Protein AF-A0A439MUK2-F1 (afdb_monomer)

Radius of gyration: 26.69 Å; Cα contacts (8 Å, |Δi|>4): 366; chains: 1; bounding box: 65×62×73 Å

Sequence (181 aa):
MNLRSLRARRSGVLLFSLCAFGLMTSASMPADSKFAVEPVVEKKLKELPSGPLYWRLENFPTLAQAQSAAGPTSLAAEVAGKVWLFTLGPKDGSTPGGAKVVEIGPLPPISASEYLLRVNRAGGAPGAKTPIHTHPGPEAFYVLAGKLGQRTPHGVTYAEVGTAMTGHGPNTPMEVFSAGT

Nearest PDB structures (foldseek):
  8awo-assembly1_B  TM=7.936E-01  e=8.357E-02  Thermotoga maritima
  9bwf-assembly1_A  TM=8.142E-01  e=1.489E-01  metagenome
  5j4f-assembly1_A  TM=7.744E-01  e=1.272E-01  Helicobacter pylori 26695
  8hjy-assembly1_B  TM=7.768E-01  e=1.272E-01  Thermotoga maritima MSB8
  4e2g-assembly2_D  TM=8.086E-01  e=3.451E-01  Sphaerobacter thermophilus DSM 20745

Secondary structure (DSSP, 8-state):
------------------------------TT---EEEEEEEEEES---SSS-EEEEEEESSHHHHHHH--TTEEEEEETTEEEEEEEESTT---TT-EEEEEE-PPPP---SSEEEEEEEEE-STT-BPPSB--SS--EEE-SSSEEEEEETTEEEEEETT-EEE--STT--BEEEE---

Structure (mmCIF, N/CA/C/O backbone):
data_AF-A0A439MUK2-F1
#
_entry.id   AF-A0A439MUK2-F1
#
loop_
_atom_site.group_PDB
_atom_site.id
_atom_site.type_symbol
_atom_site.label_atom_id
_atom_site.label_alt_id
_atom_site.label_comp_id
_atom_site.label_asym_id
_atom_site.label_entity_id
_atom_site.label_seq_id
_atom_site.pdbx_PDB_ins_code
_atom_site.Cartn_x
_atom_site.Cartn_y
_atom_site.Cartn_z
_atom_site.occupancy
_atom_site.B_iso_or_equiv
_atom_site.auth_seq_id
_atom_site.auth_comp_id
_atom_site.auth_asym_id
_atom_site.auth_atom_id
_atom_site.pdbx_PDB_model_num
ATOM 1 N N . MET A 1 1 ? 47.244 -44.956 -54.466 1.00 45.78 1 MET A N 1
ATOM 2 C CA . MET A 1 1 ? 46.321 -44.427 -53.442 1.00 45.78 1 MET A CA 1
ATOM 3 C C . MET A 1 1 ? 45.361 -43.472 -54.133 1.00 45.78 1 MET A C 1
ATOM 5 O O . MET A 1 1 ? 45.790 -42.390 -54.491 1.00 45.78 1 MET A O 1
ATOM 9 N N . ASN A 1 2 ? 44.133 -43.899 -54.442 1.00 37.66 2 ASN A N 1
ATOM 10 C CA . ASN A 1 2 ? 42.995 -42.989 -54.612 1.00 37.66 2 ASN A CA 1
ATOM 11 C C . ASN A 1 2 ? 41.680 -43.772 -54.620 1.00 37.66 2 ASN A C 1
ATOM 13 O O . ASN A 1 2 ? 41.564 -44.833 -55.233 1.00 37.66 2 ASN A O 1
ATOM 17 N N . LEU A 1 3 ? 40.756 -43.263 -53.812 1.00 44.22 3 LEU A N 1
ATOM 18 C CA . LEU A 1 3 ? 39.570 -43.927 -53.302 1.00 44.22 3 LEU A CA 1
ATOM 19 C C . LEU A 1 3 ? 38.451 -44.038 -54.344 1.00 44.22 3 LEU A C 1
ATOM 21 O O . LEU A 1 3 ? 38.251 -43.179 -55.198 1.00 44.22 3 LEU A O 1
ATOM 25 N N . ARG A 1 4 ? 37.686 -45.115 -54.171 1.00 44.66 4 ARG A N 1
ATOM 26 C CA . ARG A 1 4 ? 36.420 -45.457 -54.819 1.00 44.66 4 ARG A CA 1
ATOM 27 C C . ARG A 1 4 ? 35.453 -44.263 -54.862 1.00 44.66 4 ARG A C 1
ATOM 29 O O . ARG A 1 4 ? 35.120 -43.697 -53.826 1.00 44.66 4 ARG A O 1
ATOM 36 N N . SER A 1 5 ? 34.937 -43.957 -56.052 1.00 47.44 5 SER A N 1
ATOM 37 C CA . SER A 1 5 ? 33.770 -43.089 -56.242 1.00 47.44 5 SER A CA 1
ATOM 38 C C . SER A 1 5 ? 32.508 -43.838 -55.798 1.00 47.44 5 SER A C 1
ATOM 40 O O . SER A 1 5 ? 32.103 -44.822 -56.420 1.00 47.44 5 SER A O 1
ATOM 42 N N . LEU A 1 6 ? 31.907 -43.408 -54.685 1.00 55.06 6 LEU A N 1
ATOM 43 C CA . LEU A 1 6 ? 30.589 -43.865 -54.251 1.00 55.06 6 LEU A CA 1
ATOM 44 C C . LEU A 1 6 ? 29.506 -43.087 -55.012 1.00 55.06 6 LEU A C 1
ATOM 46 O O . LEU A 1 6 ? 29.412 -41.865 -54.911 1.00 55.06 6 LEU A O 1
ATOM 50 N N . ARG A 1 7 ? 28.636 -43.819 -55.719 1.00 52.00 7 ARG A N 1
ATOM 51 C CA . ARG A 1 7 ? 27.310 -43.346 -56.142 1.00 52.00 7 ARG A CA 1
ATOM 52 C C . ARG A 1 7 ? 26.524 -42.897 -54.906 1.00 52.00 7 ARG A C 1
ATOM 54 O O . ARG A 1 7 ? 26.0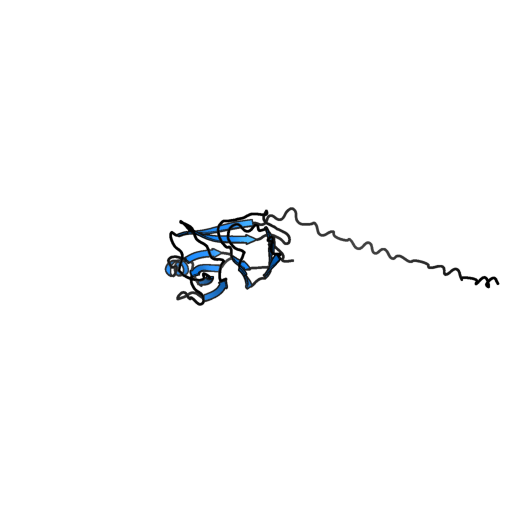71 -43.740 -54.134 1.00 52.00 7 ARG A O 1
ATOM 61 N N . ALA A 1 8 ? 26.290 -41.597 -54.759 1.00 50.09 8 ALA A N 1
ATOM 62 C CA . ALA A 1 8 ? 25.254 -41.092 -53.867 1.00 50.09 8 ALA A CA 1
ATOM 63 C C . ALA A 1 8 ? 23.928 -41.009 -54.640 1.00 50.09 8 ALA A C 1
ATOM 65 O O . ALA A 1 8 ? 23.812 -40.322 -55.657 1.00 50.09 8 ALA A O 1
ATOM 66 N N . ARG A 1 9 ? 22.943 -41.781 -54.171 1.00 53.91 9 ARG A N 1
ATOM 67 C CA . ARG A 1 9 ? 21.552 -41.778 -54.633 1.00 53.91 9 ARG A CA 1
ATOM 68 C C . ARG A 1 9 ? 20.991 -40.354 -54.562 1.00 53.91 9 ARG A C 1
ATOM 70 O O . ARG A 1 9 ? 21.072 -39.715 -53.519 1.00 53.91 9 ARG A O 1
ATOM 77 N N . ARG A 1 10 ? 20.379 -39.882 -55.653 1.00 52.50 10 ARG A N 1
ATOM 78 C CA . ARG A 1 10 ? 19.512 -38.698 -55.630 1.00 52.50 10 ARG A CA 1
ATOM 79 C C . ARG A 1 10 ? 18.269 -39.042 -54.808 1.00 52.50 10 ARG A C 1
ATOM 81 O O . ARG A 1 10 ? 17.329 -39.627 -55.335 1.00 52.50 10 ARG A O 1
ATOM 88 N N . SER A 1 11 ? 18.285 -38.722 -53.521 1.00 52.59 11 SER A N 1
ATOM 89 C CA . SER A 1 11 ? 17.073 -38.708 -52.704 1.00 52.59 11 SER A CA 1
ATOM 90 C C . SER A 1 11 ? 16.297 -37.445 -53.060 1.00 52.59 11 SER A C 1
ATOM 92 O O . SER A 1 11 ? 16.588 -36.363 -52.559 1.00 52.59 11 SER A O 1
ATOM 94 N N . GLY A 1 12 ? 15.356 -37.574 -53.995 1.00 48.16 12 GLY A N 1
ATOM 95 C CA . GLY A 1 12 ? 14.341 -36.555 -54.224 1.00 48.16 12 GLY A CA 1
ATOM 96 C C . GLY A 1 12 ? 13.431 -36.489 -53.003 1.00 48.16 12 GLY A C 1
ATOM 97 O O . GLY A 1 12 ? 12.786 -37.478 -52.666 1.00 48.16 12 GLY A O 1
ATOM 98 N N . VAL A 1 13 ? 13.403 -35.342 -52.331 1.00 51.44 13 VAL A N 1
ATOM 99 C CA . VAL A 1 13 ? 12.417 -35.052 -51.288 1.00 51.44 13 VAL A CA 1
ATOM 100 C C . VAL A 1 13 ? 11.339 -34.184 -51.925 1.00 51.44 13 VAL A C 1
ATOM 102 O O . VAL A 1 13 ? 11.601 -33.050 -52.319 1.00 51.44 13 VAL A O 1
ATOM 105 N N . LEU A 1 14 ? 10.132 -34.736 -52.057 1.00 42.69 14 LEU A N 1
ATOM 106 C CA . LEU A 1 14 ? 8.924 -33.968 -52.344 1.00 42.69 14 LEU A CA 1
ATOM 107 C C . LEU A 1 14 ? 8.447 -33.345 -51.028 1.00 42.69 14 LEU A C 1
ATOM 109 O O . LEU A 1 14 ? 7.959 -34.044 -50.142 1.00 42.69 14 LEU A O 1
ATOM 113 N N . LEU A 1 15 ? 8.627 -32.032 -50.890 1.00 41.03 15 LEU A N 1
ATOM 114 C CA . LEU A 1 15 ? 8.044 -31.236 -49.813 1.00 41.03 15 LEU A CA 1
ATOM 115 C C . LEU A 1 15 ? 6.602 -30.884 -50.192 1.00 41.03 15 LEU A C 1
ATOM 117 O O . LEU A 1 15 ? 6.369 -30.016 -51.030 1.00 41.03 15 LEU A O 1
ATOM 121 N N . PHE A 1 16 ? 5.633 -31.541 -49.560 1.00 41.59 16 PHE A N 1
ATOM 122 C CA . PHE A 1 16 ? 4.244 -31.090 -49.569 1.00 41.59 16 PHE A CA 1
ATOM 123 C C . PHE A 1 16 ? 4.042 -30.152 -48.376 1.00 41.59 16 PHE A C 1
ATOM 125 O O . PHE A 1 16 ? 3.820 -30.595 -47.252 1.00 41.59 16 PHE A O 1
ATOM 132 N N . SER A 1 17 ? 4.170 -28.845 -48.614 1.00 48.41 17 SER A N 1
ATOM 133 C CA . SER A 1 17 ? 3.787 -27.826 -47.634 1.00 48.41 17 SER A CA 1
ATOM 134 C C . SER A 1 17 ? 2.280 -27.615 -47.714 1.00 48.41 17 SER A C 1
ATOM 136 O O . SER A 1 17 ? 1.786 -26.967 -48.636 1.00 48.41 17 SER A O 1
ATOM 138 N N . LEU A 1 18 ? 1.538 -28.159 -46.750 1.00 38.62 18 LEU A N 1
ATOM 139 C CA . LEU A 1 18 ? 0.157 -27.756 -46.519 1.00 38.62 18 LEU A CA 1
ATOM 140 C C . LEU A 1 18 ? 0.198 -26.422 -45.761 1.00 38.62 18 LEU A C 1
ATOM 142 O O . LEU A 1 18 ? 0.252 -26.390 -44.534 1.00 38.62 18 LEU A O 1
ATOM 146 N N . CYS A 1 19 ? 0.235 -25.305 -46.491 1.00 42.12 19 CYS A N 1
ATOM 147 C CA . CYS A 1 19 ? 0.042 -23.989 -45.890 1.00 42.12 19 CYS A CA 1
ATOM 148 C C . CYS A 1 19 ? -1.417 -23.875 -45.441 1.00 42.12 19 CYS A C 1
ATOM 150 O O . CYS A 1 19 ? -2.282 -23.435 -46.196 1.00 42.12 19 CYS A O 1
ATOM 152 N N . ALA A 1 20 ? -1.697 -24.267 -44.200 1.00 49.94 20 ALA A N 1
ATOM 153 C CA . ALA A 1 20 ? -2.881 -23.791 -43.515 1.00 49.94 20 ALA A CA 1
ATOM 154 C C . ALA A 1 20 ? -2.688 -22.286 -43.281 1.00 49.94 20 ALA A C 1
ATOM 156 O O . ALA A 1 20 ? -2.027 -21.874 -42.329 1.00 49.94 20 ALA A O 1
ATOM 157 N N . PHE A 1 21 ? -3.255 -21.457 -44.160 1.00 49.03 21 PHE A N 1
ATOM 158 C CA . PHE A 1 21 ? -3.552 -20.057 -43.858 1.00 49.03 21 PHE A CA 1
ATOM 159 C C . PHE A 1 21 ? -4.680 -20.027 -42.815 1.00 49.03 21 PHE A C 1
ATOM 161 O O . PHE A 1 21 ? -5.811 -19.637 -43.087 1.00 49.03 21 PHE A O 1
ATOM 168 N N . GLY A 1 22 ? -4.382 -20.503 -41.605 1.00 48.16 22 GLY A N 1
ATOM 169 C CA . GLY A 1 22 ? -5.143 -20.106 -40.436 1.00 48.16 22 GLY A CA 1
ATOM 170 C C . GLY A 1 22 ? -4.895 -18.618 -40.258 1.00 48.16 22 GLY A C 1
ATOM 171 O O . GLY A 1 22 ? -3.739 -18.201 -40.193 1.00 48.16 22 GLY A O 1
ATOM 172 N N . LEU A 1 23 ? -5.967 -17.827 -40.254 1.00 47.03 23 LEU A N 1
ATOM 173 C CA . LEU A 1 23 ? -5.950 -16.421 -39.868 1.00 47.03 23 LEU A CA 1
ATOM 174 C C . LEU A 1 23 ? -5.203 -16.301 -38.536 1.00 47.03 23 LEU A C 1
ATOM 176 O O . LEU A 1 23 ? -5.772 -16.520 -37.470 1.00 47.03 23 LEU A O 1
ATOM 180 N N . MET A 1 24 ? -3.915 -15.972 -38.603 1.00 49.50 24 MET A N 1
ATOM 181 C CA . MET A 1 24 ? -3.182 -15.416 -37.481 1.00 49.50 24 MET A CA 1
ATOM 182 C C . MET A 1 24 ? -3.837 -14.063 -37.254 1.00 49.50 24 MET A C 1
ATOM 184 O O . MET A 1 24 ? -3.477 -13.071 -37.886 1.00 49.50 24 MET A O 1
ATOM 188 N N . THR A 1 25 ? -4.873 -14.024 -36.420 1.00 52.19 25 THR A N 1
ATOM 189 C CA . THR A 1 25 ? -5.289 -12.775 -35.804 1.00 52.19 25 THR A CA 1
ATOM 190 C C . THR A 1 25 ? -4.089 -12.333 -34.987 1.00 52.19 25 THR A C 1
ATOM 192 O O . THR A 1 25 ? -3.890 -12.804 -33.867 1.00 52.19 25 THR A O 1
ATOM 195 N N . SER A 1 26 ? -3.232 -11.502 -35.581 1.00 53.72 26 SER A N 1
ATOM 196 C CA . SER A 1 26 ? -2.255 -10.725 -34.840 1.00 53.72 26 SER A CA 1
ATOM 197 C C . SER A 1 26 ? -3.035 -10.098 -33.700 1.00 53.72 26 SER A C 1
ATOM 199 O O . SER A 1 26 ? -3.951 -9.313 -33.956 1.00 53.72 26 SER A O 1
ATOM 201 N N . ALA A 1 27 ? -2.759 -10.516 -32.463 1.00 58.62 2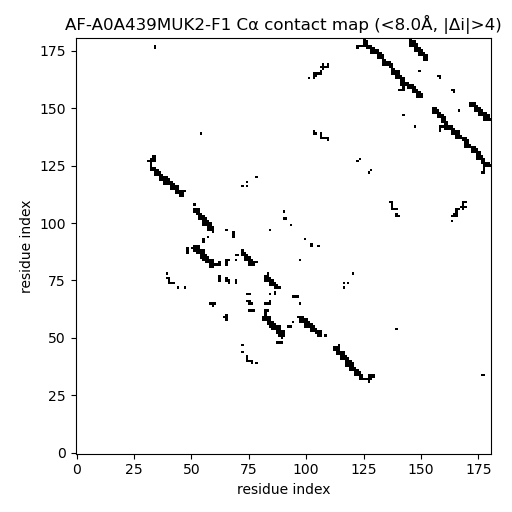7 ALA A N 1
ATOM 202 C CA . ALA A 1 27 ? -3.312 -9.841 -31.308 1.00 58.62 27 ALA A CA 1
ATOM 203 C C . ALA A 1 27 ? -2.951 -8.370 -31.499 1.00 58.62 27 ALA A C 1
ATOM 205 O O . ALA A 1 27 ? -1.768 -8.024 -31.557 1.00 58.62 27 ALA A O 1
ATOM 206 N N . SER A 1 28 ? -3.961 -7.531 -31.731 1.00 51.12 28 SER A N 1
ATOM 207 C CA . SER A 1 28 ? -3.753 -6.097 -31.772 1.00 51.12 28 SER A CA 1
ATOM 208 C C . SER A 1 28 ? -3.153 -5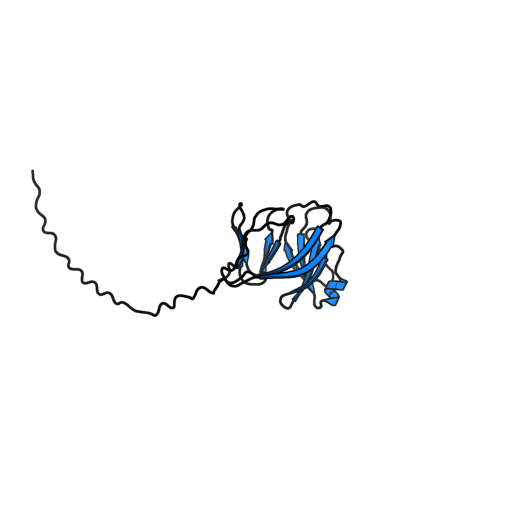.765 -30.419 1.00 51.12 28 SER A C 1
ATOM 210 O O . SER A 1 28 ? -3.828 -5.930 -29.403 1.00 51.12 28 SER A O 1
ATOM 212 N N . MET A 1 29 ? -1.873 -5.388 -30.392 1.00 51.56 29 MET A N 1
ATOM 213 C CA . MET A 1 29 ? -1.273 -4.847 -29.181 1.00 51.56 29 MET A CA 1
ATOM 214 C C . MET A 1 29 ? -2.196 -3.706 -28.758 1.00 51.56 29 MET A C 1
ATOM 216 O O . MET A 1 29 ? -2.461 -2.827 -29.591 1.00 51.56 29 MET A O 1
ATOM 220 N N . PRO A 1 30 ? -2.792 -3.749 -27.555 1.00 54.44 30 PRO A N 1
ATOM 221 C CA . PRO A 1 30 ? -3.639 -2.656 -27.130 1.00 54.44 30 PRO A CA 1
ATOM 222 C C . PRO A 1 30 ? -2.791 -1.384 -27.184 1.00 54.44 30 PRO A C 1
ATOM 224 O O . PRO A 1 30 ? -1.650 -1.372 -26.719 1.00 54.44 30 PRO A O 1
ATOM 227 N N . ALA A 1 31 ? -3.340 -0.347 -27.822 1.00 53.53 31 ALA A N 1
ATOM 228 C CA . ALA A 1 31 ? -2.760 0.989 -27.853 1.00 53.53 31 ALA A CA 1
ATOM 229 C C . ALA A 1 31 ? -2.274 1.367 -26.448 1.00 53.53 31 ALA A C 1
ATOM 231 O O . ALA A 1 31 ? -2.988 1.049 -25.494 1.00 53.53 31 ALA A O 1
ATOM 232 N N . ASP A 1 32 ? -1.081 1.982 -26.356 1.00 57.00 32 ASP A N 1
ATOM 233 C CA . ASP A 1 32 ? -0.373 2.397 -25.131 1.00 57.00 32 ASP A CA 1
ATOM 234 C C . ASP A 1 32 ? -1.284 2.395 -23.904 1.00 57.00 32 ASP A C 1
ATOM 236 O O . ASP A 1 32 ? -1.951 3.379 -23.569 1.00 57.00 32 ASP A O 1
ATOM 240 N N . SER A 1 33 ? -1.384 1.229 -23.267 1.00 63.19 33 SER A N 1
ATOM 241 C CA . SER A 1 33 ? -2.281 1.065 -22.139 1.00 63.19 33 SER A CA 1
ATOM 242 C C . SER A 1 33 ? -1.635 1.803 -20.984 1.00 63.19 33 SER A C 1
ATOM 244 O O 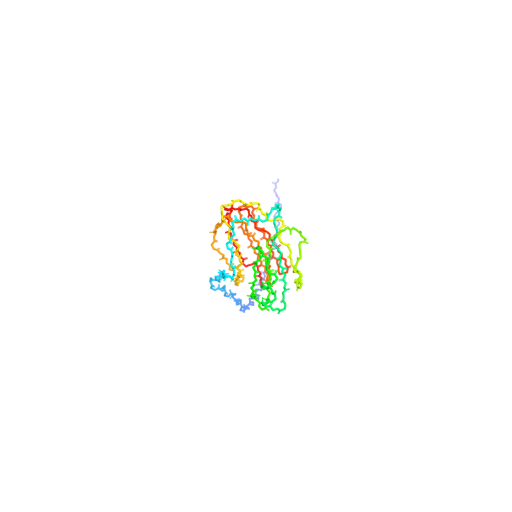. SER A 1 33 ? -0.678 1.327 -20.380 1.00 63.19 33 SER A O 1
ATOM 246 N N . LYS A 1 34 ? -2.085 3.032 -20.739 1.00 87.94 34 LYS A N 1
ATOM 247 C CA . LYS A 1 34 ? -1.512 3.883 -19.702 1.00 87.94 34 LYS A CA 1
ATOM 248 C C . LYS A 1 34 ? -1.681 3.200 -18.348 1.00 87.94 34 LYS A C 1
ATOM 250 O O . LYS A 1 34 ? -2.782 2.792 -17.984 1.00 87.94 34 LYS A O 1
ATOM 255 N N . PHE A 1 35 ? -0.596 3.110 -17.587 1.00 94.69 35 PHE A N 1
ATOM 256 C CA . PHE A 1 35 ? -0.674 2.721 -16.185 1.00 94.69 35 PHE A CA 1
ATOM 257 C C . PHE A 1 35 ? -1.246 3.897 -15.391 1.00 94.69 35 PHE A C 1
ATOM 259 O O . PHE A 1 35 ? -0.634 4.966 -15.314 1.00 94.69 35 PHE A O 1
ATOM 266 N N . ALA A 1 36 ? -2.454 3.729 -14.862 1.00 95.38 36 ALA A N 1
ATOM 267 C CA . ALA A 1 36 ? -3.140 4.738 -14.074 1.00 95.38 36 ALA A CA 1
ATOM 268 C C . ALA A 1 36 ? -2.685 4.663 -12.614 1.00 95.38 36 ALA A C 1
ATOM 270 O O . ALA A 1 36 ? -2.549 3.577 -12.052 1.00 95.38 36 ALA A O 1
ATOM 271 N N . VAL A 1 37 ? -2.469 5.829 -12.006 1.00 96.00 37 VAL A N 1
ATOM 272 C CA . VAL A 1 37 ? -2.189 5.989 -10.576 1.00 96.00 37 VAL A CA 1
ATOM 273 C C . VAL A 1 37 ? -3.113 7.085 -10.059 1.00 96.00 37 VAL A C 1
ATOM 275 O O . VAL A 1 37 ? -2.989 8.245 -10.446 1.00 96.00 37 VAL A O 1
ATOM 278 N N . GLU A 1 38 ? -4.062 6.700 -9.217 1.00 96.25 38 GLU A N 1
ATOM 279 C CA . GLU A 1 38 ? -5.127 7.546 -8.684 1.00 96.25 38 GLU A CA 1
ATOM 280 C C . GLU A 1 38 ? -4.901 7.734 -7.175 1.00 96.25 38 GLU A C 1
ATOM 282 O O . GLU A 1 38 ? -4.976 6.751 -6.428 1.00 96.25 38 GLU A O 1
ATOM 287 N N . PRO A 1 39 ? -4.613 8.958 -6.694 1.00 96.94 39 PRO A N 1
ATOM 288 C CA . PRO A 1 39 ? -4.581 9.240 -5.264 1.00 96.94 39 PRO A CA 1
ATOM 289 C C . PRO A 1 39 ? -5.948 8.981 -4.631 1.00 96.94 39 PRO A C 1
ATOM 291 O O . PRO A 1 39 ? -6.967 9.423 -5.155 1.00 96.94 39 PRO A O 1
ATOM 294 N N . VAL A 1 40 ? -5.963 8.275 -3.502 1.00 98.19 40 VAL A N 1
ATOM 295 C CA . VAL A 1 40 ? -7.200 7.919 -2.789 1.00 98.19 40 VAL A CA 1
ATOM 296 C C . VAL A 1 40 ? -7.342 8.743 -1.519 1.00 98.19 40 VAL A C 1
ATOM 298 O O . VAL A 1 40 ? -8.344 9.421 -1.314 1.00 98.19 40 VAL A O 1
ATOM 301 N N . VAL A 1 41 ? -6.348 8.656 -0.637 1.00 98.56 41 VAL A N 1
ATOM 302 C CA . VAL A 1 41 ? -6.369 9.308 0.672 1.00 98.56 41 VAL A CA 1
ATOM 303 C C . VAL A 1 41 ? -4.942 9.564 1.132 1.00 98.56 41 VAL A C 1
ATOM 305 O O . VAL A 1 41 ? -4.034 8.772 0.861 1.00 98.56 41 VAL A O 1
ATOM 308 N N . GLU A 1 42 ? -4.737 10.677 1.826 1.00 98.44 42 GLU A N 1
ATOM 309 C CA . GLU A 1 42 ? -3.433 11.055 2.349 1.00 98.44 42 GLU A CA 1
ATOM 310 C C . GLU A 1 42 ? -3.525 11.779 3.693 1.00 98.44 42 GLU A C 1
ATOM 312 O O . GLU A 1 42 ? -4.564 12.329 4.057 1.00 98.44 42 GLU A O 1
ATOM 317 N N . LYS A 1 43 ? -2.422 11.764 4.443 1.00 98.38 43 LYS A N 1
ATOM 318 C CA . LYS A 1 43 ? -2.293 12.437 5.738 1.00 98.38 43 LYS A CA 1
ATOM 319 C C . LYS A 1 43 ? -0.863 12.892 5.963 1.00 98.38 43 LYS A C 1
ATOM 321 O O . LYS A 1 43 ? 0.071 12.097 5.865 1.00 98.38 43 LYS A O 1
ATOM 326 N N . LYS A 1 44 ? -0.706 14.165 6.318 1.00 98.38 44 LYS A N 1
ATOM 327 C CA . LYS A 1 44 ? 0.572 14.719 6.767 1.00 98.38 44 LYS A CA 1
ATOM 328 C C . LYS A 1 44 ? 0.824 14.380 8.229 1.00 98.38 44 LYS A C 1
ATOM 330 O O . LYS A 1 44 ? -0.096 14.460 9.042 1.00 98.38 44 LYS A O 1
ATOM 335 N N . LEU A 1 45 ? 2.068 14.053 8.557 1.00 97.75 45 LEU A N 1
ATOM 336 C CA . LEU A 1 45 ? 2.524 13.746 9.909 1.00 97.75 45 LEU A CA 1
ATOM 337 C C . LEU A 1 45 ? 3.830 14.484 10.209 1.00 97.75 45 LEU A C 1
ATOM 339 O O . LEU A 1 45 ? 4.656 14.684 9.321 1.00 97.75 45 LEU A O 1
ATOM 343 N N . LYS A 1 46 ? 4.035 14.851 11.475 1.00 97.12 46 LYS A N 1
ATOM 344 C CA . LYS A 1 46 ? 5.313 15.403 11.954 1.00 97.12 46 LYS A CA 1
ATOM 345 C C . LYS A 1 46 ? 6.284 14.332 12.436 1.00 97.12 46 LYS A C 1
ATOM 347 O O . LYS A 1 46 ? 7.488 14.546 12.414 1.00 97.12 46 LYS A O 1
ATOM 352 N N . GLU A 1 47 ? 5.762 13.176 12.816 1.00 95.88 47 GLU A N 1
ATOM 353 C CA . GLU A 1 47 ? 6.533 12.066 13.358 1.00 95.88 47 GLU A CA 1
ATOM 354 C C . GLU A 1 47 ? 5.948 10.730 12.896 1.00 95.88 47 GLU A C 1
ATOM 356 O O . GLU A 1 47 ? 4.762 10.631 12.564 1.00 95.88 47 GLU A O 1
ATOM 361 N N . LEU A 1 48 ? 6.804 9.712 12.861 1.00 96.94 48 LEU A N 1
ATOM 362 C CA . LEU A 1 48 ? 6.423 8.322 12.636 1.00 96.94 48 LEU A CA 1
ATOM 363 C C . LEU A 1 48 ? 6.567 7.535 13.947 1.00 96.94 48 LEU A C 1
ATOM 365 O O . LEU A 1 48 ? 7.352 7.939 14.809 1.00 96.94 48 LEU A O 1
ATOM 369 N N . PRO A 1 49 ? 5.862 6.399 14.106 1.00 96.69 49 PRO A N 1
ATOM 370 C CA . PRO A 1 49 ? 6.097 5.500 15.226 1.00 96.69 49 PRO A CA 1
ATOM 371 C C . PRO A 1 49 ? 7.560 5.045 15.253 1.00 96.69 49 PRO A C 1
ATOM 373 O O . PRO A 1 49 ? 8.204 4.921 14.210 1.00 96.69 49 PRO A O 1
ATOM 376 N N . SER A 1 50 ? 8.087 4.785 16.445 1.00 94.88 50 SER A N 1
ATOM 377 C CA . SER A 1 50 ? 9.452 4.291 16.598 1.00 94.88 50 SER A CA 1
ATOM 378 C C . SER A 1 50 ? 9.586 2.830 16.147 1.00 94.88 50 SER A C 1
ATOM 380 O O . SER A 1 50 ? 8.651 2.034 16.240 1.00 94.88 50 SER A O 1
ATOM 382 N N . GLY A 1 51 ? 10.789 2.468 15.694 1.00 96.38 51 GLY A N 1
ATOM 383 C CA . GLY A 1 51 ? 11.132 1.101 15.297 1.00 96.38 51 GLY A CA 1
ATOM 384 C C . GLY A 1 51 ? 10.729 0.729 13.861 1.00 96.38 51 GLY A C 1
ATOM 385 O O . GLY A 1 51 ? 10.355 1.595 13.071 1.00 96.38 51 GLY A O 1
ATOM 386 N N . PRO A 1 52 ? 10.861 -0.558 13.486 1.00 97.62 52 PRO A N 1
ATOM 387 C CA . PRO A 1 52 ? 10.510 -1.034 12.150 1.00 97.62 52 PRO A CA 1
ATOM 388 C C . PRO A 1 52 ? 9.017 -0.859 11.849 1.00 97.62 52 PRO A C 1
ATOM 390 O O . PRO A 1 52 ? 8.166 -1.290 12.629 1.00 97.62 52 PRO A O 1
ATOM 393 N N . LEU A 1 53 ? 8.711 -0.270 10.692 1.00 98.06 53 LEU A N 1
ATOM 394 C CA . LEU A 1 53 ? 7.346 0.062 10.289 1.00 98.06 53 LEU A CA 1
ATOM 395 C C . LEU A 1 53 ? 6.793 -0.918 9.260 1.00 98.06 53 LEU A C 1
ATOM 397 O O . LEU A 1 53 ? 7.491 -1.340 8.338 1.00 98.06 53 LEU A O 1
ATOM 401 N N . TYR A 1 54 ? 5.510 -1.219 9.411 1.00 98.62 54 TYR A N 1
ATOM 402 C CA . TYR A 1 54 ? 4.726 -2.082 8.547 1.00 98.62 54 TYR A CA 1
ATOM 403 C C . TYR A 1 54 ? 3.428 -1.373 8.176 1.00 98.62 54 TYR A C 1
ATOM 405 O O . TYR A 1 54 ? 2.797 -0.727 9.016 1.00 98.62 54 TYR A O 1
ATOM 413 N N . T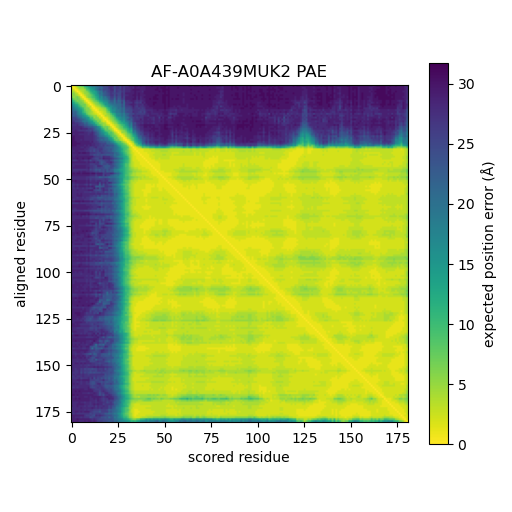RP A 1 55 ? 3.003 -1.533 6.927 1.00 98.69 55 TRP A N 1
ATOM 414 C CA . TRP A 1 55 ? 1.629 -1.240 6.544 1.00 98.69 55 TRP A CA 1
ATOM 415 C C . TRP A 1 55 ? 0.743 -2.409 6.945 1.00 98.69 55 TRP A C 1
ATOM 417 O O . TRP A 1 55 ? 0.892 -3.507 6.415 1.00 98.69 55 TRP A O 1
ATOM 427 N N . ARG A 1 56 ? -0.201 -2.175 7.851 1.00 98.69 56 ARG A N 1
ATOM 428 C CA . ARG A 1 56 ? -1.295 -3.098 8.142 1.00 98.69 56 ARG A CA 1
ATOM 429 C C . ARG A 1 56 ? -2.524 -2.680 7.348 1.00 98.69 56 ARG A C 1
ATOM 431 O O . ARG A 1 56 ? -2.943 -1.526 7.423 1.00 98.69 56 ARG A O 1
ATOM 438 N N . LEU A 1 57 ? -3.083 -3.620 6.595 1.00 98.81 57 LEU A N 1
ATOM 439 C CA . LEU A 1 57 ? -4.313 -3.438 5.833 1.00 98.81 57 LEU A CA 1
ATOM 440 C C . LEU A 1 57 ? -5.422 -4.259 6.481 1.00 98.81 57 LEU A C 1
ATOM 442 O O . LEU A 1 57 ? -5.301 -5.479 6.625 1.00 98.81 57 LEU A O 1
ATOM 446 N N . GLU A 1 58 ? -6.507 -3.589 6.841 1.00 98.81 58 GLU A N 1
ATOM 447 C CA . GLU A 1 58 ? -7.692 -4.191 7.449 1.00 98.81 58 GLU A CA 1
ATOM 448 C C . GLU A 1 58 ? -8.944 -3.796 6.660 1.00 98.81 58 GLU A C 1
ATOM 450 O O . GLU A 1 58 ? -9.042 -2.674 6.161 1.00 98.81 58 GLU A O 1
ATOM 455 N N . ASN A 1 59 ? -9.913 -4.707 6.547 1.00 98.88 59 ASN A N 1
ATOM 456 C CA . ASN A 1 59 ? -11.240 -4.384 6.031 1.00 98.88 59 ASN A CA 1
ATOM 457 C C . ASN A 1 59 ? -12.219 -4.089 7.167 1.00 98.88 59 ASN A C 1
ATOM 459 O O . ASN A 1 59 ? -12.163 -4.707 8.228 1.00 98.88 59 ASN A O 1
ATOM 463 N N . PHE A 1 60 ? -13.134 -3.159 6.904 1.00 98.81 60 PHE A N 1
ATOM 464 C CA . PHE A 1 60 ? -14.236 -2.804 7.796 1.00 98.81 60 PHE A CA 1
ATOM 465 C C . PHE A 1 60 ? -15.580 -2.956 7.069 1.00 98.81 60 PHE A C 1
ATOM 467 O O . PHE A 1 60 ? -15.614 -2.897 5.840 1.00 98.81 60 PHE A O 1
ATOM 474 N N . PRO A 1 61 ? -16.701 -3.123 7.793 1.00 98.50 61 PRO A N 1
ATOM 475 C CA . PRO A 1 61 ? -18.021 -3.185 7.164 1.00 98.50 61 PRO A CA 1
ATOM 476 C C . PRO A 1 61 ? -18.473 -1.853 6.548 1.00 98.50 61 PRO A C 1
ATOM 478 O O . PRO A 1 61 ? -19.163 -1.851 5.534 1.00 98.50 61 PRO A O 1
ATOM 481 N N . THR A 1 62 ? -18.104 -0.718 7.154 1.00 98.62 62 THR A N 1
ATOM 482 C CA . THR A 1 62 ? -18.494 0.626 6.690 1.00 98.62 62 THR A CA 1
ATOM 483 C C . THR A 1 62 ? -17.355 1.627 6.840 1.00 98.62 62 THR A C 1
ATOM 485 O O . THR A 1 62 ? -16.534 1.513 7.757 1.00 98.62 62 THR A O 1
ATOM 488 N N . LEU A 1 63 ? -17.323 2.649 5.977 1.00 98.69 63 LEU A N 1
ATOM 489 C CA . LEU A 1 63 ? -16.316 3.711 6.048 1.00 98.69 63 LEU A CA 1
ATOM 490 C C . LEU A 1 63 ? -16.352 4.458 7.388 1.00 98.69 63 LEU A C 1
ATOM 492 O O . LEU A 1 63 ? -1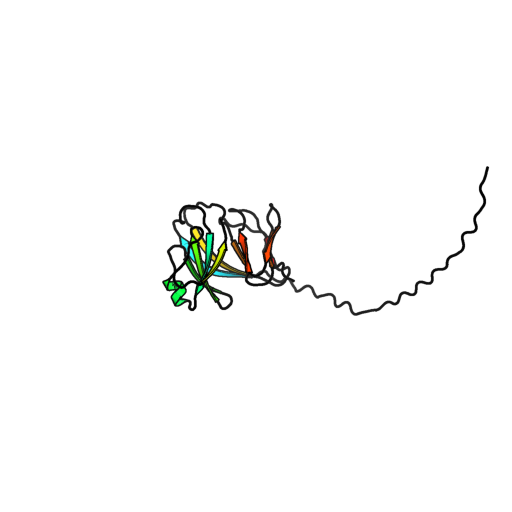5.299 4.737 7.953 1.00 98.69 63 LEU A O 1
ATOM 496 N N . ALA A 1 64 ? -17.543 4.699 7.941 1.00 98.69 64 ALA A N 1
ATOM 497 C CA . ALA A 1 64 ? -17.707 5.352 9.239 1.00 98.69 64 ALA 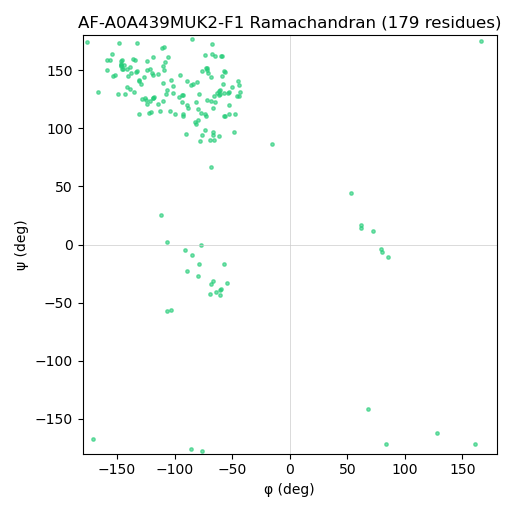A CA 1
ATOM 498 C C . ALA A 1 64 ? -17.038 4.569 10.384 1.00 98.69 64 ALA A C 1
ATOM 500 O O . ALA A 1 64 ? -16.411 5.165 11.262 1.00 98.69 64 ALA A O 1
ATOM 501 N N . GLN A 1 65 ? -17.119 3.234 10.366 1.00 98.75 65 GLN A N 1
ATOM 502 C CA . GLN A 1 65 ? -16.442 2.391 11.355 1.00 98.75 65 GLN A CA 1
ATOM 503 C C . GLN A 1 65 ? -14.921 2.427 11.183 1.00 98.75 65 GLN A C 1
ATOM 505 O O . GLN A 1 65 ? -14.212 2.580 12.174 1.00 98.75 65 GLN A O 1
ATOM 510 N N . ALA A 1 66 ? -14.419 2.364 9.944 1.00 98.81 66 ALA A N 1
ATOM 511 C CA . ALA A 1 66 ? -12.985 2.492 9.674 1.00 98.81 66 ALA A CA 1
ATOM 512 C C . ALA A 1 66 ? -12.437 3.852 10.135 1.00 98.81 66 ALA A C 1
ATOM 514 O O . ALA A 1 66 ? -11.392 3.917 10.775 1.00 98.81 66 ALA A O 1
ATOM 515 N N . GLN A 1 67 ? -13.161 4.940 9.856 1.00 98.69 67 GLN A N 1
ATOM 516 C CA . GLN A 1 67 ? -12.801 6.291 10.291 1.00 98.69 67 GLN A CA 1
ATOM 517 C C . GLN A 1 67 ? -12.819 6.427 11.815 1.00 98.69 67 GLN A C 1
ATOM 519 O O . GLN A 1 67 ? -11.910 7.027 12.380 1.00 98.69 67 GLN A O 1
ATOM 524 N N . SER A 1 68 ? -13.811 5.834 12.483 1.00 98.56 68 SER A N 1
ATOM 525 C CA . SER A 1 68 ? -13.903 5.847 13.950 1.00 98.56 68 SER A CA 1
ATOM 526 C C . SER A 1 68 ? -12.777 5.049 14.614 1.00 98.56 68 SER A C 1
ATOM 528 O O . SER A 1 68 ? -12.340 5.391 15.708 1.00 98.56 68 SER A O 1
ATOM 530 N N . ALA A 1 69 ? -12.292 3.998 13.949 1.00 98.44 69 ALA A N 1
ATOM 531 C CA . ALA A 1 69 ? -11.176 3.176 14.409 1.00 98.44 69 ALA A CA 1
ATOM 532 C C . ALA A 1 69 ? -9.791 3.744 14.032 1.00 98.44 69 ALA A C 1
ATOM 534 O O . ALA A 1 69 ? -8.767 3.222 14.477 1.00 98.44 69 ALA A O 1
ATOM 535 N N . ALA A 1 70 ? -9.730 4.788 13.198 1.00 98.25 70 ALA A N 1
ATOM 536 C CA . ALA A 1 70 ? -8.481 5.305 12.659 1.00 98.25 70 ALA A CA 1
ATOM 537 C C . ALA A 1 70 ? -7.608 5.970 13.736 1.00 98.25 70 ALA A C 1
ATOM 539 O O . ALA A 1 70 ? -8.001 6.936 14.387 1.00 98.25 70 ALA A O 1
ATOM 540 N N . GLY A 1 71 ? -6.373 5.484 13.872 1.00 97.31 71 GLY A N 1
ATOM 541 C CA . GLY A 1 71 ? -5.365 6.074 14.750 1.00 97.31 71 GLY A CA 1
ATOM 542 C C . GLY A 1 71 ? -4.554 7.218 14.114 1.00 97.31 71 GLY A C 1
ATOM 543 O O . GLY A 1 71 ? -4.760 7.593 12.951 1.00 97.31 71 GLY A O 1
ATOM 544 N N . PRO A 1 72 ? -3.549 7.749 14.839 1.00 97.38 72 PRO A N 1
ATOM 545 C CA . PRO A 1 72 ? -2.697 8.848 14.375 1.00 97.38 72 PRO A CA 1
ATOM 546 C C . PRO A 1 72 ? -2.015 8.590 13.026 1.00 97.38 72 PRO A C 1
ATOM 548 O O . PRO A 1 72 ? -1.900 9.508 12.219 1.00 97.38 72 PRO A O 1
ATOM 551 N N . THR A 1 73 ? -1.661 7.343 12.728 1.00 98.25 73 THR A N 1
ATOM 552 C CA . THR A 1 73 ? -0.964 6.922 11.500 1.00 98.25 73 THR A CA 1
ATOM 553 C C . THR A 1 73 ? -1.840 6.065 10.585 1.00 98.25 73 THR A C 1
ATOM 555 O O . THR A 1 73 ? -1.338 5.230 9.832 1.00 98.25 73 THR A O 1
ATOM 558 N N . SER A 1 74 ? -3.163 6.233 10.684 1.00 98.62 74 SER A N 1
ATOM 559 C CA . SER A 1 74 ? -4.131 5.482 9.885 1.00 98.62 74 SER A CA 1
ATOM 560 C C . SER A 1 74 ? -4.826 6.344 8.832 1.00 98.62 74 SER A C 1
ATOM 562 O O . SER A 1 74 ? -5.041 7.541 9.033 1.00 98.62 74 SER A O 1
ATOM 564 N N . LEU A 1 75 ? -5.199 5.705 7.726 1.00 98.81 75 LEU A N 1
ATOM 565 C CA . LEU A 1 75 ? -5.966 6.259 6.617 1.00 98.81 75 LEU A CA 1
ATOM 566 C C . LEU A 1 75 ? -7.155 5.334 6.341 1.00 98.81 75 LEU A C 1
ATOM 568 O O . LEU A 1 75 ? -6.956 4.142 6.122 1.00 98.81 75 LEU A O 1
ATOM 572 N N . ALA A 1 76 ? -8.376 5.864 6.341 1.00 98.75 76 ALA A N 1
ATOM 573 C CA . ALA A 1 76 ? -9.580 5.108 5.998 1.00 98.75 76 ALA A CA 1
ATOM 574 C C . ALA A 1 76 ? -10.082 5.526 4.611 1.00 98.75 76 ALA A C 1
ATOM 576 O O . ALA A 1 76 ? -10.165 6.724 4.334 1.00 98.75 76 ALA A O 1
ATOM 577 N N . ALA A 1 77 ? -10.412 4.564 3.749 1.00 98.69 77 ALA A N 1
ATOM 578 C CA . ALA A 1 77 ? -10.930 4.849 2.411 1.00 98.69 77 ALA A CA 1
ATOM 579 C C . ALA A 1 77 ? -11.713 3.677 1.810 1.00 98.69 77 ALA A C 1
ATOM 581 O O . ALA A 1 77 ? -11.514 2.517 2.174 1.00 98.69 77 ALA A O 1
ATOM 582 N N . GLU A 1 78 ? -12.555 3.989 0.829 1.00 98.44 78 GLU A N 1
ATOM 583 C CA . GLU A 1 78 ? -13.185 3.003 -0.045 1.00 98.44 78 GLU A CA 1
ATOM 584 C C . GLU A 1 78 ? -12.357 2.825 -1.317 1.00 98.44 78 GLU A C 1
ATOM 586 O O . GLU A 1 78 ? -12.090 3.781 -2.043 1.00 98.44 78 GLU A O 1
ATOM 591 N N . VAL A 1 79 ? -11.928 1.592 -1.590 1.00 96.94 79 VAL A N 1
ATOM 592 C CA . VAL A 1 79 ? -11.126 1.254 -2.773 1.00 96.94 79 VAL A CA 1
ATOM 593 C C . VAL A 1 79 ? -11.544 -0.114 -3.284 1.00 96.94 79 VAL A C 1
ATOM 595 O O . VAL A 1 79 ? -11.576 -1.084 -2.524 1.00 96.94 79 VAL A O 1
ATOM 598 N N . ALA A 1 80 ? -11.830 -0.201 -4.586 1.00 95.31 80 ALA A N 1
ATOM 599 C CA . ALA A 1 80 ? -12.190 -1.447 -5.269 1.00 95.31 80 ALA A CA 1
ATOM 600 C C . ALA A 1 80 ? -13.356 -2.204 -4.592 1.00 95.31 80 ALA A C 1
ATOM 602 O O . ALA A 1 80 ? -13.289 -3.415 -4.393 1.00 95.31 80 ALA A O 1
ATOM 603 N N . GLY A 1 81 ? -14.412 -1.474 -4.212 1.00 97.19 81 GLY A N 1
ATOM 604 C CA . GLY A 1 81 ? -15.626 -2.045 -3.613 1.00 97.19 81 GLY A CA 1
ATOM 605 C C . GLY A 1 81 ? -15.462 -2.540 -2.173 1.00 97.19 81 GLY A C 1
ATOM 606 O O . GLY A 1 81 ? -16.332 -3.241 -1.667 1.00 97.19 81 GLY A O 1
ATOM 607 N N . LYS A 1 82 ? -14.352 -2.202 -1.512 1.00 98.38 82 LYS A N 1
ATOM 608 C CA . LYS A 1 82 ? -14.078 -2.544 -0.115 1.00 98.38 82 LYS A CA 1
ATOM 609 C C . LYS A 1 82 ? -13.793 -1.287 0.693 1.00 98.38 82 LYS A C 1
ATOM 611 O O . LYS A 1 82 ? -13.217 -0.332 0.173 1.00 98.38 82 LYS A O 1
ATOM 616 N N . VAL A 1 83 ? -14.130 -1.331 1.977 1.00 98.81 83 VAL A N 1
ATOM 617 C CA . VAL A 1 83 ? -13.704 -0.331 2.957 1.00 98.81 83 VAL A CA 1
ATOM 618 C C . VAL A 1 83 ? -12.414 -0.811 3.607 1.00 98.81 83 VAL A C 1
ATOM 620 O O . VAL A 1 83 ? -12.333 -1.937 4.108 1.00 98.81 83 VAL A O 1
ATOM 623 N N . TRP A 1 84 ? -11.415 0.059 3.617 1.00 98.88 84 TRP A N 1
ATOM 624 C CA . TRP A 1 84 ? -10.089 -0.218 4.139 1.00 98.88 84 TRP A CA 1
ATOM 625 C C . TRP A 1 84 ? -9.740 0.714 5.290 1.00 98.88 84 TRP A C 1
ATOM 627 O O . TRP A 1 84 ? -10.074 1.901 5.265 1.00 98.88 84 TRP A O 1
ATOM 637 N N . LEU A 1 85 ? -8.983 0.179 6.243 1.00 98.88 85 LEU A N 1
ATOM 638 C CA . LEU A 1 85 ? -8.121 0.943 7.126 1.00 98.88 85 LEU A CA 1
ATOM 639 C C . LEU A 1 85 ? -6.669 0.556 6.830 1.00 98.88 85 LEU A C 1
ATOM 641 O O . LEU A 1 85 ? -6.293 -0.613 6.930 1.00 98.88 85 LEU A O 1
ATOM 645 N N . PHE A 1 86 ? -5.868 1.544 6.445 1.00 98.81 86 PHE A N 1
ATOM 646 C CA . PHE A 1 86 ? -4.433 1.414 6.222 1.00 98.81 86 PHE A CA 1
ATOM 647 C C . PHE A 1 86 ? -3.714 2.046 7.406 1.00 98.81 86 PHE A C 1
ATOM 649 O O . PHE A 1 86 ? -3.804 3.258 7.590 1.00 98.81 86 PHE A O 1
ATOM 656 N N . THR A 1 87 ? -2.990 1.261 8.195 1.00 98.81 87 THR A N 1
ATOM 657 C CA . THR A 1 87 ? -2.268 1.763 9.370 1.00 98.81 87 THR A CA 1
ATOM 658 C C . THR A 1 87 ? -0.779 1.523 9.215 1.00 98.81 87 THR A C 1
ATOM 660 O O . THR A 1 87 ? -0.354 0.387 9.020 1.00 98.81 87 THR A O 1
ATOM 663 N N . LEU A 1 88 ? 0.021 2.580 9.352 1.00 98.62 88 LEU A N 1
ATOM 664 C CA . LEU A 1 88 ? 1.471 2.454 9.464 1.00 98.62 88 LEU A CA 1
ATOM 665 C C . LEU A 1 88 ? 1.859 2.302 10.939 1.00 98.62 88 LEU A C 1
ATOM 667 O O . LEU A 1 88 ? 1.569 3.186 11.749 1.00 98.62 88 LEU A O 1
ATOM 671 N N . GLY A 1 89 ? 2.504 1.198 11.308 1.00 98.06 89 GLY A N 1
ATOM 672 C CA . GLY A 1 89 ? 2.843 0.926 12.707 1.00 98.06 89 GLY A CA 1
ATOM 673 C C . GLY A 1 89 ? 3.770 -0.273 12.905 1.00 98.06 89 GLY A C 1
ATOM 674 O O . GLY A 1 89 ? 4.357 -0.753 11.934 1.00 98.06 89 GLY A O 1
ATOM 675 N N . PRO A 1 90 ? 3.931 -0.749 14.153 1.00 97.75 90 PRO A N 1
ATOM 676 C CA . PRO A 1 90 ? 4.757 -1.913 14.447 1.00 97.75 90 PRO A CA 1
ATOM 677 C C . PRO A 1 90 ? 4.149 -3.199 13.877 1.00 97.75 90 PRO A C 1
ATOM 679 O O . PRO A 1 90 ? 2.957 -3.264 13.554 1.00 97.75 90 PRO A O 1
ATOM 682 N N . LYS A 1 91 ? 4.992 -4.232 13.803 1.00 97.75 91 LYS A N 1
ATOM 683 C CA . LYS A 1 91 ? 4.599 -5.593 13.433 1.00 97.75 91 LYS A CA 1
ATOM 684 C C . LYS A 1 91 ? 3.492 -6.123 14.350 1.00 97.75 91 LYS A C 1
ATOM 686 O O . LYS A 1 91 ? 3.450 -5.781 15.530 1.00 97.75 91 LYS A O 1
ATOM 691 N N . ASP A 1 92 ? 2.630 -6.974 13.806 1.00 96.88 92 ASP A N 1
ATOM 692 C CA . ASP A 1 92 ? 1.609 -7.746 14.525 1.00 96.88 92 ASP A CA 1
ATOM 693 C C . ASP A 1 92 ? 0.549 -6.906 15.261 1.00 96.88 92 ASP A C 1
ATOM 695 O O . ASP A 1 92 ? -0.208 -7.414 16.089 1.00 96.88 92 ASP A O 1
ATOM 699 N N . GLY A 1 93 ? 0.427 -5.622 14.913 1.00 95.00 93 GLY A N 1
ATOM 700 C CA . GLY A 1 93 ? -0.662 -4.782 15.398 1.00 95.00 93 GLY A CA 1
ATOM 701 C C . GLY A 1 93 ? -2.036 -5.248 14.894 1.00 95.00 93 GLY A C 1
ATOM 702 O O . GLY A 1 93 ? -2.155 -5.977 13.905 1.00 95.00 93 GLY A O 1
ATOM 703 N N . SER A 1 94 ? -3.089 -4.780 15.558 1.00 96.00 94 SER A N 1
ATOM 704 C CA . SER A 1 94 ? -4.486 -5.010 15.174 1.00 96.00 94 SER A CA 1
ATOM 705 C C . SER A 1 94 ? -5.347 -3.806 15.542 1.00 96.00 94 SER A C 1
ATOM 707 O O . SER A 1 94 ? -4.988 -3.031 16.433 1.00 96.00 94 SER A O 1
ATOM 709 N N . THR A 1 95 ? -6.469 -3.641 14.846 1.00 97.88 95 THR A N 1
ATOM 710 C CA . THR A 1 95 ? -7.460 -2.606 15.140 1.00 97.88 95 THR A CA 1
ATOM 711 C C . THR A 1 95 ? -8.795 -3.259 15.516 1.00 97.88 95 THR A C 1
ATOM 713 O O . THR A 1 95 ? -9.301 -4.078 14.744 1.00 97.88 95 THR A O 1
ATOM 716 N N . PRO A 1 96 ? -9.415 -2.920 16.665 1.00 97.19 96 PRO A N 1
ATOM 717 C CA . PRO A 1 96 ? -10.724 -3.456 17.030 1.00 97.19 96 PRO A CA 1
ATOM 718 C C . PRO A 1 96 ? -11.771 -3.260 15.924 1.00 97.19 96 PRO A C 1
ATOM 720 O O . PRO A 1 96 ? -11.926 -2.166 15.385 1.00 97.19 96 PRO A O 1
ATOM 723 N N . GLY A 1 97 ? -12.490 -4.334 15.587 1.00 97.19 97 GLY A N 1
ATOM 724 C CA . GLY A 1 97 ? -13.496 -4.343 14.518 1.00 97.19 97 GLY A CA 1
ATOM 725 C C . GLY A 1 97 ? -12.938 -4.474 13.094 1.00 97.19 97 GLY A C 1
ATOM 726 O O . GLY A 1 97 ? -13.726 -4.640 12.165 1.00 97.19 97 GLY A O 1
ATOM 727 N N . GLY A 1 98 ? -11.614 -4.436 12.914 1.00 98.19 98 GLY A N 1
ATOM 728 C CA . GLY A 1 98 ? -10.960 -4.652 11.627 1.00 98.19 98 GLY A CA 1
ATOM 729 C C . GLY A 1 98 ? -10.710 -6.133 11.338 1.00 98.19 98 GLY A C 1
ATOM 730 O O . GLY A 1 98 ? -10.260 -6.886 12.201 1.00 98.19 98 GLY A O 1
ATOM 731 N N . ALA A 1 99 ? -10.961 -6.556 10.100 1.00 98.56 99 ALA A N 1
ATOM 732 C CA . ALA A 1 99 ? -10.547 -7.862 9.597 1.00 98.56 99 ALA A CA 1
ATOM 733 C C . ALA A 1 99 ? -9.178 -7.739 8.909 1.00 98.56 99 ALA A C 1
ATOM 735 O O . ALA A 1 99 ? -9.077 -7.127 7.843 1.00 98.56 99 ALA A O 1
ATOM 736 N N . LYS A 1 100 ? -8.119 -8.301 9.509 1.00 98.38 100 LYS A N 1
ATOM 737 C CA . LYS A 1 100 ? -6.750 -8.250 8.962 1.00 98.38 100 LYS A CA 1
ATOM 738 C C . LYS A 1 100 ? -6.676 -8.933 7.596 1.00 98.38 100 LYS A C 1
ATOM 740 O O . LYS A 1 100 ? -7.094 -10.076 7.447 1.00 98.38 100 LYS A O 1
ATOM 745 N N . VAL A 1 101 ? -6.107 -8.225 6.622 1.00 98.44 101 VAL A N 1
ATOM 746 C CA . VAL A 1 101 ? -5.860 -8.725 5.262 1.00 98.44 101 VAL A CA 1
ATOM 747 C C . VAL A 1 101 ? -4.391 -9.080 5.092 1.00 98.44 101 VAL A C 1
ATOM 749 O O . VAL A 1 101 ? -4.060 -10.210 4.747 1.00 98.44 101 VAL A O 1
ATOM 752 N N . VAL A 1 102 ? -3.500 -8.120 5.342 1.00 98.56 102 VAL A N 1
ATOM 753 C CA . VAL A 1 102 ? -2.055 -8.309 5.186 1.00 98.56 102 VAL A CA 1
ATOM 754 C C . VAL A 1 102 ? -1.285 -7.321 6.055 1.00 98.56 102 VAL A C 1
ATOM 756 O O . VAL A 1 102 ? -1.798 -6.273 6.454 1.00 98.56 102 VAL A O 1
ATOM 759 N N . GLU A 1 103 ? -0.034 -7.663 6.332 1.00 98.06 103 GLU A N 1
ATOM 760 C CA . GLU A 1 103 ? 0.954 -6.769 6.915 1.00 98.06 103 GLU A CA 1
ATOM 761 C C . GLU A 1 103 ? 2.195 -6.750 6.017 1.00 98.06 103 GLU A C 1
ATOM 763 O O . GLU A 1 103 ? 2.716 -7.807 5.662 1.00 98.06 103 GLU A O 1
ATOM 768 N N . ILE A 1 104 ? 2.634 -5.561 5.604 1.00 98.50 104 ILE A N 1
ATOM 769 C CA . ILE A 1 104 ? 3.645 -5.371 4.559 1.00 98.50 104 ILE A CA 1
ATOM 770 C C . ILE A 1 104 ? 4.827 -4.612 5.149 1.00 98.50 104 ILE A C 1
ATOM 772 O O . ILE A 1 104 ? 4.696 -3.447 5.528 1.00 98.50 104 ILE A O 1
ATOM 776 N N . GLY A 1 105 ? 5.978 -5.273 5.239 1.00 97.44 105 GLY A N 1
ATOM 777 C CA . GLY A 1 105 ? 7.185 -4.695 5.814 1.00 97.44 105 GLY A CA 1
ATOM 778 C C . GLY A 1 105 ? 8.224 -5.746 6.230 1.00 97.44 105 GLY A C 1
ATOM 779 O O . GLY A 1 105 ? 8.039 -6.932 5.947 1.00 97.44 105 GLY A O 1
ATOM 780 N N . PRO A 1 106 ? 9.292 -5.327 6.932 1.00 97.81 106 PRO A N 1
ATOM 781 C CA . PRO A 1 106 ? 9.532 -3.949 7.358 1.00 97.81 106 PRO A CA 1
ATOM 782 C C . PRO A 1 106 ? 9.820 -3.032 6.163 1.00 97.81 106 PRO A C 1
ATOM 784 O O . PRO A 1 106 ? 10.441 -3.447 5.184 1.00 97.81 106 PRO A O 1
ATOM 787 N N . LEU A 1 107 ? 9.352 -1.786 6.229 1.00 97.62 107 LEU A N 1
ATOM 788 C CA . LEU A 1 107 ? 9.725 -0.770 5.249 1.00 97.62 107 LEU A CA 1
ATOM 789 C C . LEU A 1 107 ? 11.190 -0.351 5.446 1.00 97.62 107 LEU A C 1
ATOM 791 O O . LEU A 1 107 ? 11.662 -0.306 6.588 1.00 97.62 107 LEU A O 1
ATOM 795 N N . PRO A 1 108 ? 11.899 0.015 4.363 1.00 95.69 108 PRO A N 1
ATOM 796 C CA . PRO A 1 108 ? 13.172 0.709 4.472 1.00 95.69 108 PRO A CA 1
ATOM 797 C C . PRO A 1 108 ? 13.063 1.922 5.415 1.00 95.69 108 PRO A C 1
ATOM 799 O O . PRO A 1 108 ? 12.093 2.680 5.310 1.00 95.69 108 PRO A O 1
ATOM 802 N N . PRO A 1 109 ? 14.032 2.129 6.325 1.00 93.06 109 PRO A N 1
ATOM 803 C CA . PRO A 1 109 ? 14.013 3.269 7.233 1.00 93.06 109 PRO A CA 1
ATOM 804 C C . PRO A 1 109 ? 13.991 4.606 6.487 1.00 93.06 109 PRO A C 1
ATOM 806 O O . PRO A 1 109 ? 14.635 4.766 5.448 1.00 93.06 109 PRO A O 1
ATOM 809 N N . ILE A 1 110 ? 13.289 5.585 7.055 1.00 93.19 110 ILE A N 1
ATOM 810 C CA . ILE A 1 110 ? 13.207 6.950 6.536 1.00 93.19 110 ILE A CA 1
ATOM 811 C C . ILE A 1 110 ? 13.249 7.963 7.679 1.00 93.19 110 ILE A C 1
ATOM 813 O O . ILE A 1 110 ? 12.708 7.715 8.753 1.00 93.19 110 ILE A O 1
ATOM 817 N N . SER A 1 111 ? 13.882 9.109 7.424 1.00 92.94 111 SER A N 1
ATOM 818 C CA . SER A 1 111 ? 13.890 10.266 8.315 1.00 92.94 111 SER A CA 1
ATOM 819 C C . SER A 1 111 ? 13.643 11.542 7.513 1.00 92.94 111 SER A C 1
ATOM 821 O O . SER A 1 111 ? 14.266 11.754 6.472 1.00 92.94 111 SER A O 1
ATOM 823 N N . ALA A 1 112 ? 12.716 12.371 7.986 1.00 95.62 112 ALA A N 1
ATOM 824 C CA . ALA A 1 112 ? 12.344 13.654 7.404 1.00 95.62 112 ALA A CA 1
ATOM 825 C C . ALA A 1 112 ? 11.753 14.581 8.482 1.00 95.62 112 ALA A C 1
ATOM 827 O O . ALA A 1 112 ? 11.358 14.132 9.558 1.00 95.62 112 ALA A O 1
ATOM 828 N N . SER A 1 113 ? 11.668 15.882 8.189 1.00 95.88 113 SER A N 1
ATOM 829 C CA . SER A 1 113 ? 11.014 16.875 9.062 1.00 95.88 113 SER A CA 1
ATOM 830 C C . SER A 1 113 ? 9.482 16.872 8.958 1.00 95.88 113 SER A C 1
ATOM 832 O O . SER A 1 113 ? 8.791 17.427 9.813 1.00 95.88 113 SER A O 1
ATOM 834 N N . GLU A 1 114 ? 8.944 16.273 7.898 1.00 97.12 114 GLU A N 1
ATOM 835 C CA . GLU A 1 114 ? 7.521 16.052 7.670 1.00 97.12 114 GLU A CA 1
ATOM 836 C C . GLU A 1 114 ? 7.353 14.801 6.803 1.00 97.12 114 GLU A C 1
ATOM 838 O O . GLU A 1 114 ? 8.168 14.526 5.921 1.00 97.12 114 GLU A O 1
ATOM 843 N N . TYR A 1 115 ? 6.279 14.058 7.050 1.00 98.06 115 TYR A N 1
ATOM 844 C CA . TYR A 1 115 ? 5.932 12.846 6.323 1.00 98.06 115 TYR A CA 1
ATOM 845 C C . TYR A 1 115 ? 4.557 12.995 5.681 1.00 98.06 115 TYR A C 1
ATOM 847 O O . TYR A 1 115 ? 3.674 13.670 6.214 1.00 98.06 115 TYR A O 1
ATOM 855 N N . LEU A 1 116 ? 4.357 12.306 4.560 1.00 98.06 116 LEU A N 1
ATOM 856 C CA . LEU A 1 116 ? 3.056 12.142 3.929 1.00 98.06 116 LEU A CA 1
ATOM 857 C C . LEU A 1 116 ? 2.758 10.651 3.813 1.00 98.06 116 LEU A C 1
ATOM 859 O O . LEU A 1 116 ? 3.416 9.938 3.058 1.00 98.06 116 LEU A O 1
ATOM 863 N N . LEU A 1 117 ? 1.749 10.187 4.541 1.00 98.50 117 LEU A N 1
ATOM 864 C CA . LEU A 1 117 ? 1.137 8.898 4.260 1.00 98.50 117 LEU A CA 1
ATOM 865 C C . LEU A 1 117 ? 0.191 9.076 3.080 1.00 98.50 117 LEU A C 1
ATOM 867 O O . LEU A 1 117 ? -0.639 9.982 3.109 1.00 98.50 117 LEU A O 1
ATOM 871 N N . ARG A 1 118 ? 0.294 8.223 2.062 1.00 98.50 118 ARG A N 1
ATOM 872 C CA . ARG A 1 118 ? -0.580 8.262 0.888 1.00 98.50 118 ARG A CA 1
ATOM 873 C C . ARG A 1 118 ? -0.925 6.852 0.438 1.00 98.50 118 ARG A C 1
ATOM 875 O O . ARG A 1 118 ? -0.046 6.002 0.327 1.00 98.50 118 ARG A O 1
ATOM 882 N N . VAL A 1 119 ? -2.198 6.643 0.127 1.00 98.62 119 VAL A N 1
ATOM 883 C CA . VAL A 1 119 ? -2.694 5.453 -0.566 1.00 98.62 119 VAL A CA 1
ATOM 884 C C . VAL A 1 119 ? -3.066 5.856 -1.984 1.00 98.62 119 VAL A C 1
ATOM 886 O O . VAL A 1 119 ? -3.816 6.812 -2.188 1.00 98.62 119 VAL A O 1
ATOM 889 N N . ASN A 1 120 ? -2.557 5.103 -2.953 1.00 98.31 120 ASN A N 1
ATOM 890 C CA . ASN A 1 120 ? -2.954 5.208 -4.350 1.00 98.31 120 ASN A CA 1
ATOM 891 C C . ASN A 1 120 ? -3.650 3.915 -4.774 1.00 98.31 120 ASN A C 1
ATOM 893 O O . ASN A 1 120 ? -3.259 2.824 -4.356 1.00 98.31 120 ASN A O 1
ATOM 897 N N . ARG A 1 121 ? -4.627 4.031 -5.670 1.00 97.50 121 ARG A N 1
ATOM 898 C CA . ARG A 1 121 ? -5.091 2.919 -6.494 1.00 97.50 121 ARG A CA 1
ATOM 899 C C . ARG A 1 121 ? -4.317 2.967 -7.803 1.00 97.50 121 ARG A C 1
ATOM 901 O O . ARG A 1 121 ? -4.250 4.015 -8.435 1.00 97.50 121 ARG A O 1
ATOM 908 N N . ALA A 1 122 ? -3.722 1.852 -8.204 1.00 96.00 122 ALA A N 1
ATOM 909 C CA . ALA A 1 122 ? -2.905 1.813 -9.406 1.00 96.00 122 ALA A CA 1
ATOM 910 C C . ALA A 1 122 ? -3.162 0.557 -10.238 1.00 96.00 122 ALA A C 1
ATOM 912 O O . ALA A 1 122 ? -3.462 -0.505 -9.691 1.00 96.00 122 ALA A O 1
ATOM 913 N N . GLY A 1 123 ? -3.044 0.687 -11.557 1.00 95.31 123 GLY A N 1
ATOM 914 C CA . GLY A 1 123 ? -3.171 -0.433 -12.479 1.00 95.31 123 GLY A CA 1
ATOM 915 C C . GLY A 1 123 ? -3.332 -0.010 -13.934 1.00 95.31 123 GLY A C 1
ATOM 916 O O . GLY A 1 123 ? -3.450 1.165 -14.271 1.00 95.31 123 GLY A O 1
ATOM 917 N N . GLY A 1 124 ? -3.354 -1.003 -14.807 1.00 94.12 124 GLY A N 1
ATOM 918 C CA . GLY A 1 124 ? -3.540 -0.847 -16.245 1.00 94.12 124 GLY A CA 1
ATOM 919 C C . GLY A 1 124 ? -3.610 -2.217 -16.910 1.00 94.12 124 GLY A C 1
ATOM 920 O O . GLY A 1 124 ? -3.407 -3.234 -16.239 1.00 94.12 124 GLY A O 1
ATOM 921 N N . ALA A 1 125 ? -3.889 -2.247 -18.213 1.00 94.44 125 ALA A N 1
ATOM 922 C CA . ALA A 1 125 ? -3.892 -3.491 -18.985 1.00 94.44 125 ALA A CA 1
ATOM 923 C C . ALA A 1 125 ? -2.515 -4.195 -18.937 1.00 94.44 125 ALA A C 1
ATOM 925 O O . ALA A 1 125 ? -1.515 -3.551 -18.604 1.00 94.44 125 ALA A O 1
ATOM 926 N N . PRO A 1 126 ? -2.429 -5.494 -19.273 1.00 93.88 126 PRO A N 1
ATOM 927 C CA . PRO A 1 126 ? -1.154 -6.195 -19.431 1.00 93.88 126 PRO A CA 1
ATOM 928 C C . PRO A 1 126 ? -0.120 -5.375 -20.219 1.00 93.88 126 PRO A C 1
ATOM 930 O O . PRO A 1 126 ? -0.414 -4.872 -21.302 1.00 93.88 126 PRO A O 1
ATOM 933 N N . GLY A 1 127 ? 1.085 -5.206 -19.668 1.00 92.50 127 GLY A N 1
ATOM 934 C CA . GLY A 1 127 ? 2.165 -4.423 -20.283 1.00 92.50 127 GLY A CA 1
ATOM 935 C C . GLY A 1 127 ? 2.139 -2.915 -19.999 1.00 92.50 127 GLY A C 1
ATOM 936 O O . GLY A 1 127 ? 3.140 -2.243 -20.258 1.00 92.50 127 GLY A O 1
ATOM 937 N N . ALA A 1 128 ? 1.056 -2.382 -19.422 1.00 96.31 128 ALA A N 1
ATOM 938 C CA . ALA A 1 128 ? 0.993 -0.999 -18.952 1.00 96.31 128 ALA A CA 1
ATOM 939 C C . ALA A 1 128 ? 2.094 -0.713 -17.926 1.00 96.31 128 ALA A 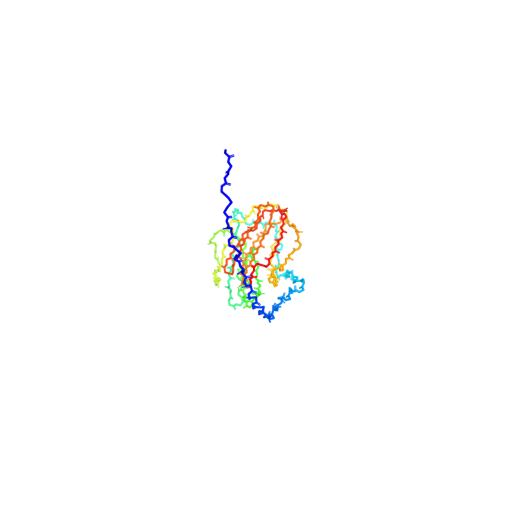C 1
ATOM 941 O O . ALA A 1 128 ? 2.328 -1.526 -17.030 1.00 96.31 128 ALA A O 1
ATOM 942 N N . LYS A 1 129 ? 2.737 0.456 -18.012 1.00 96.88 129 LYS A N 1
ATOM 943 C CA . LYS A 1 129 ? 3.815 0.855 -17.096 1.00 96.88 129 LYS A CA 1
ATOM 944 C C . LYS A 1 129 ? 3.866 2.352 -16.812 1.00 96.88 129 LYS A C 1
ATOM 946 O O . LYS A 1 129 ? 3.406 3.163 -17.616 1.00 96.88 129 LYS A O 1
ATOM 951 N N . THR A 1 130 ? 4.420 2.709 -15.659 1.00 97.25 130 THR A N 1
ATOM 952 C CA . THR A 1 130 ? 4.793 4.091 -15.337 1.00 97.25 130 THR A CA 1
ATOM 953 C C . THR A 1 130 ? 6.049 4.498 -16.116 1.00 97.25 130 THR A C 1
ATOM 955 O O . THR A 1 130 ? 6.802 3.632 -16.554 1.00 97.25 130 THR A O 1
ATOM 958 N N . PRO A 1 131 ? 6.363 5.799 -16.233 1.00 97.00 131 PRO A N 1
ATOM 959 C CA . PRO A 1 131 ? 7.737 6.229 -16.472 1.00 97.00 131 PRO A CA 1
ATOM 960 C C . PRO A 1 131 ? 8.669 5.765 -15.340 1.00 97.00 131 PRO A C 1
ATOM 962 O O . PRO A 1 131 ? 8.211 5.471 -14.227 1.00 97.00 131 PRO A O 1
ATOM 965 N N . ILE A 1 132 ? 9.978 5.763 -15.602 1.00 98.00 132 ILE A N 1
ATOM 966 C CA . ILE A 1 132 ? 10.979 5.656 -14.534 1.00 98.00 132 ILE A CA 1
ATOM 967 C C . ILE A 1 132 ? 10.888 6.916 -13.669 1.00 98.00 132 ILE A C 1
ATOM 969 O O . ILE A 1 132 ? 10.934 8.030 -14.192 1.00 98.00 132 ILE A O 1
ATOM 973 N N . HIS A 1 133 ? 10.755 6.743 -12.359 1.00 97.56 133 HIS A N 1
ATOM 974 C CA . HIS A 1 133 ? 10.630 7.848 -11.411 1.00 97.56 133 HIS A CA 1
ATOM 975 C C . HIS A 1 133 ? 11.253 7.502 -10.055 1.00 97.56 133 HIS A C 1
ATOM 977 O O . HIS A 1 133 ? 11.711 6.384 -9.831 1.00 97.56 133 HIS A O 1
ATOM 983 N N . THR A 1 134 ? 11.302 8.493 -9.167 1.00 97.25 134 THR A N 1
ATOM 984 C CA . THR A 1 134 ? 11.753 8.368 -7.779 1.00 97.25 134 THR A CA 1
ATOM 985 C C . THR A 1 134 ? 10.799 9.122 -6.860 1.00 97.25 134 THR A C 1
ATOM 987 O O . THR A 1 134 ? 10.082 10.032 -7.285 1.00 97.25 134 THR A O 1
ATOM 990 N N . HIS A 1 135 ? 10.815 8.776 -5.577 1.00 95.69 135 HIS A N 1
ATOM 991 C CA . HIS A 1 135 ? 10.210 9.573 -4.513 1.00 95.69 135 HIS A CA 1
ATOM 992 C C . HIS A 1 135 ? 11.037 9.431 -3.220 1.00 95.69 135 HIS A C 1
ATOM 994 O O . HIS A 1 135 ? 11.815 8.481 -3.088 1.00 95.69 135 HIS A O 1
ATOM 1000 N N . PRO A 1 136 ? 10.944 10.391 -2.278 1.00 94.38 136 PRO A N 1
ATOM 1001 C CA . PRO A 1 136 ? 11.786 10.405 -1.079 1.00 94.38 136 PRO A CA 1
ATOM 1002 C C . PRO A 1 136 ? 11.338 9.402 -0.002 1.00 94.38 136 PRO A C 1
ATOM 1004 O O . PRO A 1 136 ? 11.961 9.346 1.051 1.00 94.38 136 PRO A O 1
ATOM 1007 N N . GLY A 1 137 ? 10.262 8.643 -0.240 1.00 94.25 137 GLY A N 1
ATOM 1008 C CA . GLY A 1 137 ? 9.675 7.661 0.672 1.00 94.25 137 GLY A CA 1
ATOM 1009 C C . GLY A 1 137 ? 9.956 6.215 0.258 1.00 94.25 137 GLY A C 1
ATOM 1010 O O . GLY A 1 137 ? 10.276 5.964 -0.898 1.00 94.25 137 GLY A O 1
ATOM 1011 N N . PRO A 1 138 ? 9.819 5.227 1.154 1.00 94.38 138 PRO A N 1
ATOM 1012 C CA . PRO A 1 138 ? 9.588 3.855 0.722 1.00 94.38 138 PRO A CA 1
ATOM 1013 C C . PRO A 1 138 ? 8.151 3.697 0.199 1.00 94.38 138 PRO A C 1
ATOM 1015 O O . PRO A 1 138 ? 7.227 4.369 0.662 1.00 94.38 138 PRO A O 1
ATOM 1018 N N . GLU A 1 139 ? 7.943 2.756 -0.719 1.00 95.00 139 GLU A N 1
ATOM 1019 C CA . GLU A 1 139 ? 6.609 2.325 -1.155 1.00 95.00 139 GLU A CA 1
ATOM 1020 C C . GLU A 1 139 ? 6.370 0.844 -0.853 1.00 95.00 139 GLU A C 1
ATOM 1022 O O . GLU A 1 139 ? 7.304 0.081 -0.610 1.00 95.00 139 GLU A O 1
ATOM 1027 N N . ALA A 1 140 ? 5.106 0.434 -0.842 1.00 97.62 140 ALA A N 1
ATOM 1028 C CA . ALA A 1 140 ? 4.694 -0.950 -0.667 1.00 97.62 140 ALA A CA 1
ATOM 1029 C C . ALA A 1 140 ? 3.429 -1.217 -1.484 1.00 97.62 140 ALA A C 1
ATOM 1031 O O . ALA A 1 140 ? 2.636 -0.308 -1.733 1.00 97.62 140 ALA A O 1
ATOM 1032 N N . PHE A 1 141 ? 3.238 -2.471 -1.881 1.00 98.19 141 PHE A N 1
ATOM 1033 C CA . PHE A 1 141 ? 2.161 -2.878 -2.774 1.00 98.19 141 PHE A CA 1
ATOM 1034 C C . PHE A 1 141 ? 1.395 -4.054 -2.184 1.00 98.19 141 PHE A C 1
ATOM 1036 O O . PHE A 1 141 ? 2.006 -5.005 -1.702 1.00 98.19 141 PHE A O 1
ATOM 1043 N N . TYR A 1 142 ? 0.068 -4.013 -2.291 1.00 98.50 142 TYR A N 1
ATOM 1044 C CA . TYR A 1 142 ? -0.811 -5.170 -2.137 1.00 98.50 142 TYR A CA 1
ATOM 1045 C C . TYR A 1 142 ? -1.615 -5.334 -3.423 1.00 98.50 142 TYR A C 1
ATOM 1047 O O . TYR A 1 142 ? -2.270 -4.391 -3.873 1.00 98.50 142 TYR A O 1
ATOM 1055 N N . VAL A 1 143 ? -1.537 -6.508 -4.044 1.00 98.31 143 VAL A N 1
ATOM 1056 C CA . VAL A 1 143 ? -2.101 -6.717 -5.380 1.00 98.31 143 VAL A CA 1
ATOM 1057 C C . VAL A 1 143 ? -3.526 -7.242 -5.261 1.00 98.31 143 VAL A C 1
ATOM 1059 O O . VAL A 1 143 ? -3.763 -8.364 -4.821 1.00 98.31 143 VAL A O 1
ATOM 1062 N N . LEU A 1 144 ? -4.491 -6.420 -5.675 1.00 97.06 144 LEU A N 1
ATOM 1063 C CA . LEU A 1 144 ? -5.915 -6.773 -5.644 1.00 97.06 144 LEU A CA 1
ATOM 1064 C C . LEU A 1 144 ? -6.341 -7.667 -6.816 1.00 97.06 144 LEU A C 1
ATOM 1066 O O . LEU A 1 144 ? -7.308 -8.411 -6.684 1.00 97.06 144 LEU A O 1
ATOM 1070 N N . ALA A 1 145 ? -5.648 -7.585 -7.954 1.00 95.69 145 ALA A N 1
ATOM 1071 C CA . ALA A 1 145 ? -5.925 -8.381 -9.145 1.00 95.69 145 ALA A CA 1
ATOM 1072 C C . ALA A 1 145 ? -4.691 -8.461 -10.055 1.00 95.69 145 ALA A C 1
ATOM 1074 O O . ALA A 1 145 ? -3.900 -7.519 -10.125 1.00 95.69 145 ALA A O 1
ATOM 1075 N N . GLY A 1 146 ? -4.565 -9.569 -10.786 1.00 96.25 146 GLY A N 1
ATOM 1076 C CA . GLY A 1 146 ? -3.482 -9.783 -11.742 1.00 96.25 146 GLY A CA 1
ATOM 1077 C C . GLY A 1 146 ? -2.114 -9.932 -11.074 1.00 96.25 146 GLY A C 1
ATOM 1078 O O . GLY A 1 146 ? -1.981 -10.559 -10.023 1.00 96.25 146 GLY A O 1
ATOM 1079 N N . LYS A 1 147 ? -1.090 -9.366 -11.715 1.00 97.62 147 LYS A N 1
ATOM 1080 C CA . LYS A 1 147 ? 0.302 -9.402 -11.266 1.00 97.62 147 LYS A CA 1
ATOM 1081 C C . LYS A 1 147 ? 0.943 -8.041 -11.491 1.00 97.62 147 LYS A C 1
ATOM 1083 O O . LYS A 1 147 ? 0.796 -7.459 -12.565 1.00 97.62 147 LYS A O 1
ATOM 1088 N N . LEU A 1 148 ? 1.652 -7.549 -10.487 1.00 97.88 148 LEU A N 1
ATOM 1089 C CA . LEU A 1 148 ? 2.394 -6.297 -10.513 1.00 97.88 148 LEU A CA 1
ATOM 1090 C C . LEU A 1 148 ? 3.890 -6.605 -10.503 1.00 97.88 148 LEU A C 1
ATOM 1092 O O . LEU A 1 148 ? 4.339 -7.511 -9.802 1.00 97.88 148 LEU A O 1
ATOM 1096 N N . GLY A 1 149 ? 4.652 -5.860 -11.297 1.00 97.50 149 GLY A N 1
ATOM 1097 C CA . GLY A 1 149 ? 6.106 -5.870 -11.266 1.00 97.50 149 GLY A CA 1
ATOM 1098 C C . GLY A 1 149 ? 6.664 -4.493 -10.923 1.00 97.50 149 GLY A C 1
ATOM 1099 O O . GLY A 1 149 ? 6.088 -3.471 -11.300 1.00 97.50 149 GLY A O 1
ATOM 1100 N N . GLN A 1 150 ? 7.803 -4.474 -10.237 1.00 98.06 150 GLN A N 1
ATOM 1101 C CA . GLN A 1 150 ? 8.620 -3.281 -10.040 1.00 98.06 150 GLN A CA 1
ATOM 1102 C C . GLN A 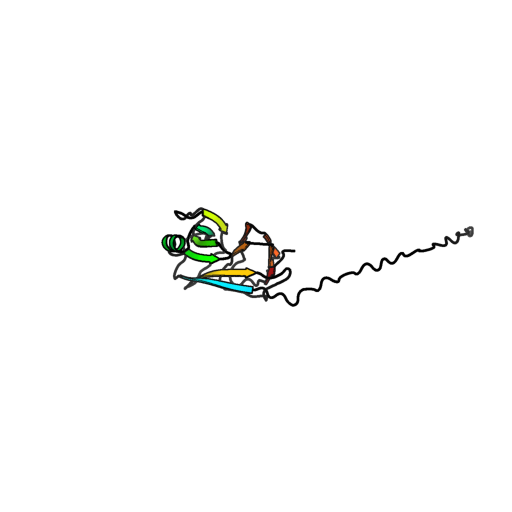1 150 ? 10.034 -3.581 -10.530 1.00 98.06 150 GLN A C 1
ATOM 1104 O O . GLN A 1 150 ? 10.668 -4.544 -10.099 1.00 98.06 150 GLN A O 1
ATOM 1109 N N . ARG A 1 151 ? 10.530 -2.754 -11.447 1.00 98.00 151 ARG A N 1
ATOM 1110 C CA . ARG A 1 151 ? 11.915 -2.788 -11.918 1.00 98.00 151 ARG A CA 1
ATOM 1111 C C . ARG A 1 151 ? 12.699 -1.677 -11.239 1.00 98.00 151 ARG A C 1
ATOM 1113 O O . ARG A 1 151 ? 12.277 -0.526 -11.282 1.00 98.00 151 ARG A O 1
ATOM 1120 N N . THR A 1 152 ? 13.851 -2.018 -10.675 1.00 97.81 152 THR A N 1
ATOM 1121 C CA . THR A 1 152 ? 14.826 -1.081 -10.100 1.00 97.81 152 THR A CA 1
ATOM 1122 C C . THR A 1 152 ? 16.234 -1.427 -10.606 1.00 97.81 152 THR A C 1
ATOM 1124 O O . THR A 1 152 ? 16.417 -2.471 -11.244 1.00 97.81 152 THR A O 1
ATOM 1127 N N . PRO A 1 153 ? 17.267 -0.615 -10.309 1.00 97.69 153 PRO A N 1
ATOM 1128 C CA . PRO A 1 153 ? 18.659 -0.996 -10.562 1.00 97.69 153 PRO A CA 1
ATOM 1129 C C . PRO A 1 153 ? 19.097 -2.306 -9.883 1.00 97.69 153 PRO A C 1
ATOM 1131 O O . PRO A 1 153 ? 20.109 -2.882 -10.273 1.00 97.69 153 PRO A O 1
ATOM 1134 N N . HIS A 1 154 ? 18.350 -2.789 -8.886 1.00 95.44 154 HIS A N 1
ATOM 1135 C CA . HIS A 1 154 ? 18.652 -4.019 -8.149 1.00 95.44 154 HIS A CA 1
ATOM 1136 C C . HIS A 1 154 ? 17.995 -5.270 -8.750 1.00 95.44 154 HIS A C 1
ATOM 1138 O O . HIS A 1 154 ? 18.240 -6.377 -8.275 1.00 95.44 154 HIS A O 1
ATOM 1144 N N . GLY A 1 155 ? 17.171 -5.114 -9.789 1.00 96.88 155 GLY A N 1
ATOM 1145 C CA . GLY A 1 155 ? 16.475 -6.211 -10.453 1.00 96.88 155 GLY A CA 1
ATOM 1146 C C . GLY A 1 155 ? 14.976 -5.968 -10.571 1.00 96.88 155 GLY A C 1
ATOM 1147 O O . GLY A 1 155 ? 14.492 -4.839 -10.486 1.00 96.88 155 GLY A O 1
ATOM 1148 N N . VAL A 1 156 ? 14.234 -7.048 -10.813 1.00 97.38 156 VAL A N 1
ATOM 1149 C CA . VAL A 1 156 ? 12.777 -7.007 -10.959 1.00 97.38 156 VAL A CA 1
ATOM 1150 C C . VAL A 1 156 ? 12.141 -7.871 -9.884 1.00 97.38 156 VAL A C 1
ATOM 1152 O O . VAL A 1 156 ? 12.464 -9.053 -9.768 1.00 97.38 156 VAL A O 1
ATOM 1155 N N . THR A 1 157 ? 11.218 -7.289 -9.129 1.00 97.00 157 THR A N 1
ATOM 1156 C CA . THR A 1 157 ? 10.380 -7.991 -8.154 1.00 97.00 157 THR A CA 1
ATOM 1157 C C . THR A 1 157 ? 8.941 -8.043 -8.646 1.00 97.00 157 THR A C 1
ATOM 1159 O O . THR A 1 157 ? 8.506 -7.206 -9.441 1.00 97.00 157 THR A O 1
ATOM 1162 N N . TYR A 1 158 ? 8.205 -9.057 -8.194 1.00 97.38 158 TYR A N 1
ATOM 1163 C CA . TYR A 1 158 ? 6.808 -9.258 -8.554 1.00 97.38 158 TYR A CA 1
ATOM 1164 C C . TYR A 1 158 ? 5.967 -9.539 -7.315 1.00 97.38 158 TYR A C 1
ATOM 1166 O O . TYR A 1 158 ? 6.430 -10.193 -6.383 1.00 97.38 158 TYR A O 1
ATOM 1174 N N . ALA A 1 159 ? 4.709 -9.122 -7.375 1.00 97.81 159 ALA A N 1
ATOM 1175 C CA . ALA A 1 159 ? 3.644 -9.575 -6.497 1.00 97.81 159 ALA A CA 1
ATOM 1176 C C . ALA A 1 159 ? 2.434 -9.959 -7.356 1.00 97.81 159 ALA A C 1
ATOM 1178 O O . ALA A 1 159 ? 2.134 -9.313 -8.361 1.00 97.81 159 ALA A O 1
ATOM 1179 N N . GLU A 1 160 ? 1.742 -11.021 -6.981 1.00 97.62 160 GLU A N 1
ATOM 1180 C CA . GLU A 1 160 ? 0.510 -11.474 -7.627 1.00 97.62 160 GLU A CA 1
ATOM 1181 C C . GLU A 1 160 ? -0.697 -11.266 -6.716 1.00 97.62 160 GLU A C 1
ATOM 1183 O O . GLU A 1 160 ? -0.545 -10.926 -5.541 1.00 97.62 160 GLU A O 1
ATOM 1188 N N . VAL A 1 161 ? -1.900 -11.421 -7.264 1.00 97.62 161 VAL A N 1
ATOM 1189 C CA . VAL A 1 161 ? -3.156 -11.246 -6.530 1.00 97.62 161 VAL A CA 1
ATOM 1190 C C . VAL A 1 161 ? -3.127 -11.892 -5.139 1.00 97.62 161 VAL A C 1
ATOM 1192 O O . VAL A 1 161 ? -2.735 -13.042 -4.967 1.00 97.62 161 VAL A O 1
ATOM 1195 N N . GLY A 1 162 ? -3.537 -11.125 -4.129 1.00 97.56 162 GLY A N 1
ATOM 1196 C CA . GLY A 1 162 ? -3.567 -11.566 -2.735 1.00 97.56 162 GLY A CA 1
ATOM 1197 C C . GLY A 1 162 ? -2.213 -11.533 -2.021 1.00 97.56 162 GLY A C 1
ATOM 1198 O O . GLY A 1 162 ? -2.176 -11.766 -0.815 1.00 97.56 162 GLY A O 1
ATOM 1199 N N . THR A 1 163 ? -1.125 -11.194 -2.714 1.00 98.31 163 THR A N 1
ATOM 1200 C CA . THR A 1 163 ? 0.217 -11.049 -2.130 1.00 98.31 163 THR A CA 1
ATOM 1201 C C . THR A 1 163 ? 0.667 -9.588 -2.087 1.00 98.31 163 THR A C 1
ATOM 1203 O O . THR A 1 163 ? 0.020 -8.685 -2.633 1.00 98.31 163 THR A O 1
ATOM 1206 N N . ALA A 1 164 ? 1.773 -9.346 -1.385 1.00 98.06 164 ALA A N 1
ATOM 1207 C CA . ALA A 1 164 ? 2.331 -8.023 -1.174 1.00 98.06 164 ALA A CA 1
ATOM 1208 C C . ALA A 1 164 ? 3.842 -8.006 -1.403 1.00 98.06 164 ALA A C 1
ATOM 1210 O O . ALA A 1 164 ? 4.507 -9.034 -1.287 1.00 98.06 164 ALA A O 1
ATOM 1211 N N . MET A 1 165 ? 4.388 -6.822 -1.671 1.00 96.81 165 MET A N 1
ATOM 1212 C CA . MET A 1 165 ? 5.832 -6.601 -1.701 1.00 96.81 165 MET A CA 1
ATOM 1213 C C . MET A 1 165 ? 6.188 -5.212 -1.180 1.00 96.81 165 MET A C 1
ATOM 1215 O O . MET A 1 165 ? 5.416 -4.259 -1.316 1.00 96.81 165 MET A O 1
ATOM 1219 N N . THR A 1 166 ? 7.378 -5.097 -0.603 1.00 96.81 166 THR A N 1
ATOM 1220 C CA . THR A 1 166 ? 7.993 -3.814 -0.275 1.00 96.81 166 THR A CA 1
ATOM 1221 C C . THR A 1 166 ? 8.816 -3.316 -1.456 1.00 96.81 166 THR A C 1
ATOM 1223 O O . THR A 1 166 ? 9.485 -4.085 -2.147 1.00 96.81 166 THR A O 1
ATOM 1226 N N . GLY A 1 167 ? 8.746 -2.011 -1.694 1.00 92.31 167 GLY A N 1
ATOM 1227 C CA . GLY A 1 167 ? 9.668 -1.312 -2.569 1.00 92.31 167 GLY A CA 1
ATOM 1228 C C . GLY A 1 167 ? 11.022 -1.086 -1.898 1.00 92.31 167 GLY A C 1
ATOM 1229 O O . GLY A 1 167 ? 11.277 -1.494 -0.762 1.00 92.31 167 GLY A O 1
ATOM 1230 N N . HIS A 1 168 ? 11.894 -0.402 -2.629 1.00 93.25 168 HIS A N 1
ATOM 1231 C CA . HIS A 1 168 ? 13.232 -0.054 -2.165 1.00 93.25 168 HIS A CA 1
ATOM 1232 C C . HIS A 1 168 ? 13.225 1.240 -1.340 1.00 93.25 168 HIS A C 1
ATOM 1234 O O . HIS A 1 168 ? 12.188 1.876 -1.143 1.00 93.25 168 HIS A O 1
ATOM 1240 N N . GLY A 1 169 ? 14.396 1.600 -0.814 1.00 90.81 169 GLY A N 1
ATOM 1241 C CA . GLY A 1 169 ? 14.562 2.804 -0.009 1.00 90.81 169 GLY A CA 1
ATOM 1242 C C . GLY A 1 169 ? 14.384 4.108 -0.800 1.00 90.81 169 GLY A C 1
ATOM 1243 O O . GLY A 1 169 ? 14.301 4.087 -2.035 1.00 90.81 169 GLY A O 1
ATOM 1244 N N . PRO A 1 170 ? 14.372 5.247 -0.083 1.00 90.81 170 PRO A N 1
ATOM 1245 C CA . PRO A 1 170 ? 14.209 6.580 -0.653 1.00 90.81 170 PRO A CA 1
ATOM 1246 C C . PRO A 1 170 ? 15.060 6.829 -1.897 1.00 90.81 170 PRO A C 1
ATOM 1248 O O . PRO A 1 170 ? 16.234 6.464 -1.945 1.00 90.81 170 PRO A O 1
ATOM 1251 N N . ASN A 1 171 ? 14.484 7.522 -2.877 1.00 94.44 171 ASN A N 1
ATOM 1252 C CA . ASN A 1 171 ? 15.151 7.983 -4.096 1.00 94.44 171 ASN A CA 1
ATOM 1253 C C . ASN A 1 171 ? 15.717 6.874 -5.005 1.00 94.44 171 ASN A C 1
ATOM 1255 O O . ASN A 1 171 ? 16.476 7.175 -5.926 1.00 94.44 171 ASN A O 1
ATOM 1259 N N . THR A 1 172 ? 15.334 5.611 -4.798 1.00 96.06 172 THR A N 1
ATOM 1260 C CA . THR A 1 172 ? 15.672 4.521 -5.725 1.00 96.06 172 THR A CA 1
ATOM 1261 C C . THR A 1 172 ? 14.848 4.670 -7.009 1.00 96.06 172 THR A C 1
ATOM 1263 O O . THR A 1 172 ? 13.622 4.706 -6.913 1.00 96.06 172 THR A O 1
ATOM 1266 N N . PRO A 1 173 ? 15.460 4.738 -8.209 1.00 98.00 173 PRO A N 1
ATOM 1267 C CA . PRO A 1 173 ? 14.706 4.763 -9.460 1.00 98.00 173 PRO A CA 1
ATOM 1268 C C . PRO A 1 173 ? 13.872 3.496 -9.631 1.00 98.00 173 PRO A C 1
ATOM 1270 O O . PRO A 1 173 ? 14.397 2.389 -9.481 1.00 98.00 173 PRO A O 1
ATOM 1273 N N . MET A 1 174 ? 12.595 3.646 -9.981 1.00 98.25 174 MET A N 1
ATOM 1274 C CA . MET A 1 174 ? 11.727 2.511 -10.272 1.00 98.25 174 MET A CA 1
ATOM 1275 C C . MET A 1 174 ? 10.809 2.719 -11.479 1.00 98.25 174 MET A C 1
ATOM 1277 O O . MET A 1 174 ? 10.425 3.837 -11.816 1.00 98.25 174 MET A O 1
ATOM 1281 N N . GLU A 1 175 ? 10.436 1.607 -12.113 1.00 97.94 175 GLU A N 1
ATOM 1282 C CA . GLU A 1 175 ? 9.366 1.499 -13.109 1.00 97.94 175 GLU A CA 1
ATOM 1283 C C . GLU A 1 175 ? 8.369 0.437 -12.623 1.00 97.94 175 GLU A C 1
ATOM 1285 O O . GLU A 1 175 ? 8.749 -0.717 -12.405 1.00 97.94 175 GLU A O 1
ATOM 1290 N N . VAL A 1 176 ? 7.104 0.818 -12.436 1.00 97.69 176 VAL A N 1
ATOM 1291 C CA . VAL A 1 176 ? 6.031 -0.089 -11.999 1.00 97.69 176 VAL A CA 1
ATOM 1292 C C . VAL A 1 176 ? 5.194 -0.481 -13.208 1.00 97.69 176 VAL A C 1
ATOM 1294 O O . VAL A 1 176 ? 4.878 0.368 -14.043 1.00 97.69 176 VAL A O 1
ATOM 1297 N N . PHE A 1 177 ? 4.842 -1.761 -13.324 1.00 97.25 177 PHE A N 1
ATOM 1298 C CA . PHE A 1 177 ? 4.137 -2.271 -14.495 1.00 97.25 177 PHE A CA 1
ATOM 1299 C C . PHE A 1 177 ? 3.144 -3.394 -14.180 1.00 97.25 177 PHE A C 1
ATOM 1301 O O . PHE A 1 177 ? 3.322 -4.182 -13.249 1.00 97.25 177 PHE A O 1
ATOM 1308 N N . SER A 1 178 ? 2.097 -3.478 -15.000 1.00 97.12 178 SER A N 1
ATOM 1309 C CA . SER A 1 178 ? 1.136 -4.580 -15.020 1.00 97.12 178 SER A CA 1
ATOM 1310 C C . SER A 1 178 ? 1.752 -5.781 -15.737 1.00 97.12 178 SER A C 1
ATOM 1312 O O . SER A 1 178 ? 1.990 -5.744 -16.943 1.00 97.12 178 SER A O 1
ATOM 1314 N N . ALA A 1 179 ? 1.996 -6.857 -14.993 1.00 94.06 179 ALA A N 1
ATOM 1315 C CA . ALA A 1 179 ? 2.610 -8.099 -15.466 1.00 94.06 179 ALA A CA 1
ATOM 1316 C C . ALA A 1 179 ? 1.617 -9.272 -15.590 1.00 94.06 179 ALA A C 1
ATOM 1318 O O . ALA A 1 179 ? 2.036 -10.393 -15.873 1.00 94.06 179 ALA A O 1
ATOM 1319 N N . GLY A 1 180 ? 0.327 -9.047 -15.311 1.00 80.06 180 GLY A N 1
ATOM 1320 C CA . GLY A 1 180 ? -0.723 -10.052 -15.506 1.00 80.06 180 GLY A CA 1
ATOM 1321 C C . GLY A 1 180 ? -1.004 -10.271 -16.992 1.00 80.06 180 GLY A C 1
ATOM 1322 O O . GLY A 1 180 ? -0.832 -9.339 -17.771 1.00 80.06 180 GLY A O 1
ATOM 1323 N N . THR A 1 181 ? -1.417 -11.482 -17.364 1.00 60.22 181 THR A N 1
ATOM 1324 C CA . THR A 1 181 ? -1.845 -11.865 -18.723 1.00 60.22 181 THR A CA 1
ATOM 1325 C C . THR A 1 181 ? -3.342 -12.076 -18.779 1.00 60.22 181 THR A C 1
ATOM 1327 O O . THR A 1 181 ? -3.849 -12.685 -17.808 1.00 60.22 181 THR A O 1
#

pLDDT: mean 88.06, std 18.75, range [37.66, 98.88]

Solvent-accessible surface area (backbone atoms only — not comparable to full-atom values): 11116 Å² total; per-residue (Å²): 142,84,81,84,86,76,88,76,79,84,79,81,77,84,82,82,79,81,79,77,82,65,83,74,74,71,77,74,74,74,71,85,40,62,40,45,74,42,82,73,49,72,47,79,37,72,74,77,75,81,73,64,36,19,46,37,35,22,38,33,98,41,62,69,59,25,52,72,61,48,53,98,55,39,48,54,50,78,56,94,95,38,29,32,31,42,33,58,34,55,78,91,68,86,55,87,85,47,46,81,74,51,74,50,60,73,51,50,83,84,88,69,85,60,45,72,50,72,45,66,53,71,52,45,50,66,73,8,43,50,70,80,45,65,49,83,54,56,51,72,50,72,30,89,64,56,24,41,32,40,39,40,97,91,46,75,51,74,29,38,52,84,35,61,45,69,52,60,45,52,59,50,55,34,31,47,32,26,64,31,131

Foldseek 3Di:
DDDDDDDDDPPDDDDDDPPPPPPPPPPPPPDQWAKDKAWWDKDKDQDDEDDFKKWWKWFAPDQVVLVVQADPQWDWGDDPNTTIIIGIDDPPDDTPRTHTQDIEDSADDADDRMDMDTDIDIGTPAFHKDPWDFAQAKDKDAECAFKKWKQFPVGIDIDHHSGMYTGDHHGTTIMIGGHGD

Mean predicted aligned error: 9.79 Å